Protein AF-A0A0M7AEC7-F1 (afdb_monomer)

Structure (mmCIF, N/CA/C/O backbone):
data_AF-A0A0M7AEC7-F1
#
_entry.id   AF-A0A0M7AEC7-F1
#
loop_
_atom_site.group_PDB
_atom_site.id
_atom_site.type_symbol
_atom_site.label_atom_id
_atom_site.label_alt_id
_atom_site.label_comp_id
_atom_site.label_asym_id
_atom_site.label_entity_id
_atom_site.label_seq_id
_atom_site.pdbx_PDB_ins_code
_atom_site.Cartn_x
_atom_site.Cartn_y
_atom_site.Cartn_z
_atom_site.occupancy
_atom_site.B_iso_or_equiv
_atom_site.auth_seq_id
_atom_site.auth_comp_id
_atom_site.auth_asym_id
_atom_site.auth_atom_id
_atom_site.pdbx_PDB_model_num
ATOM 1 N N . MET A 1 1 ? 4.404 29.166 -18.711 1.00 44.06 1 MET A N 1
ATOM 2 C CA . MET A 1 1 ? 4.007 28.334 -17.562 1.00 44.06 1 MET A CA 1
ATOM 3 C C . MET A 1 1 ? 5.076 27.267 -17.439 1.00 44.06 1 MET A C 1
ATOM 5 O O . MET A 1 1 ? 5.177 26.450 -18.342 1.00 44.06 1 MET A O 1
ATOM 9 N N . ASN A 1 2 ? 5.955 27.370 -16.441 1.00 43.75 2 ASN A N 1
ATOM 10 C CA . ASN A 1 2 ? 6.901 26.296 -16.137 1.00 43.75 2 ASN A CA 1
ATOM 11 C C . ASN A 1 2 ? 6.090 25.198 -15.454 1.00 43.75 2 ASN A C 1
ATOM 13 O O . ASN A 1 2 ? 5.623 25.409 -14.340 1.00 43.75 2 ASN A O 1
ATOM 17 N N . THR A 1 3 ? 5.870 24.082 -16.137 1.00 51.50 3 THR A N 1
ATOM 18 C CA . THR A 1 3 ? 5.304 22.869 -15.540 1.00 51.50 3 THR A CA 1
ATOM 19 C C . THR A 1 3 ? 6.207 22.431 -14.393 1.00 51.50 3 THR A C 1
ATOM 21 O O . THR A 1 3 ? 7.394 22.186 -14.620 1.00 51.50 3 THR A O 1
ATOM 24 N N . LYS A 1 4 ? 5.662 22.320 -13.173 1.00 58.75 4 LYS A N 1
ATOM 25 C CA . LYS A 1 4 ? 6.414 21.911 -11.966 1.00 58.75 4 LYS A CA 1
ATOM 26 C C . LYS A 1 4 ? 7.015 20.501 -12.092 1.00 58.75 4 LYS A C 1
ATOM 28 O O . LYS A 1 4 ? 7.855 20.112 -11.291 1.00 58.75 4 LYS A O 1
ATOM 33 N N . CYS A 1 5 ? 6.585 19.749 -13.101 1.00 67.56 5 CYS A N 1
ATOM 34 C CA . CYS A 1 5 ? 6.801 18.318 -13.271 1.00 67.56 5 CYS A CA 1
ATOM 35 C C . CYS A 1 5 ? 8.130 17.914 -13.935 1.00 67.56 5 CYS A C 1
ATOM 37 O O . CYS A 1 5 ? 8.392 16.722 -14.042 1.00 67.56 5 CYS A O 1
ATOM 39 N N . LEU A 1 6 ? 8.936 18.855 -14.443 1.00 60.59 6 LEU A N 1
ATOM 40 C CA . LEU A 1 6 ? 10.055 18.517 -15.340 1.00 60.59 6 LEU A CA 1
ATOM 41 C C . LEU A 1 6 ? 11.402 18.226 -14.651 1.00 60.59 6 LEU A C 1
ATOM 43 O O . LEU A 1 6 ? 12.284 17.707 -15.322 1.00 60.59 6 LEU A O 1
ATOM 47 N N . ASP A 1 7 ? 11.548 18.470 -13.344 1.00 62.94 7 ASP A N 1
ATOM 48 C CA . ASP A 1 7 ? 12.841 18.360 -12.635 1.00 62.94 7 ASP A CA 1
ATOM 49 C C . ASP A 1 7 ? 12.732 17.662 -11.258 1.00 62.94 7 ASP A C 1
ATOM 51 O O . ASP A 1 7 ? 13.385 18.057 -10.292 1.00 62.94 7 ASP A O 1
ATOM 55 N N . GLN A 1 8 ? 11.879 16.642 -11.136 1.00 73.88 8 GLN A N 1
ATOM 56 C CA . GLN A 1 8 ? 11.652 15.916 -9.875 1.00 73.88 8 GLN A CA 1
ATOM 57 C C . GLN A 1 8 ? 12.358 14.551 -9.890 1.00 73.88 8 GLN A C 1
ATOM 59 O O . GLN A 1 8 ? 12.388 13.878 -10.918 1.00 73.88 8 GLN A O 1
ATOM 64 N N . ASP A 1 9 ? 12.903 14.113 -8.751 1.00 83.56 9 ASP A N 1
ATOM 65 C CA . ASP A 1 9 ? 13.526 12.790 -8.571 1.00 83.56 9 ASP A CA 1
ATOM 66 C C . ASP A 1 9 ? 12.517 11.691 -8.174 1.00 83.56 9 ASP A C 1
ATOM 68 O O . ASP A 1 9 ? 12.900 10.591 -7.769 1.00 83.56 9 ASP A O 1
ATOM 72 N N . PHE A 1 10 ? 11.222 11.980 -8.307 1.00 85.94 10 PHE A N 1
ATOM 73 C CA . PHE A 1 10 ? 10.108 11.087 -8.005 1.00 85.94 10 PHE A CA 1
ATOM 74 C C . PHE A 1 10 ? 8.997 11.215 -9.066 1.00 85.94 10 PHE A C 1
ATOM 76 O O . PHE A 1 10 ? 8.901 12.236 -9.753 1.00 85.94 10 PHE A O 1
ATOM 83 N N . PRO A 1 11 ? 8.151 10.184 -9.239 1.00 89.44 11 PRO A N 1
ATOM 84 C CA . PRO A 1 11 ? 7.097 10.203 -10.244 1.00 89.44 11 PRO A CA 1
ATOM 85 C C . PRO A 1 11 ? 5.853 10.946 -9.743 1.00 89.44 11 PRO A C 1
ATOM 87 O O . PRO A 1 11 ? 5.221 10.510 -8.788 1.00 89.44 11 PRO A O 1
ATOM 90 N N . CYS A 1 12 ? 5.435 12.003 -10.444 1.00 87.94 12 CYS A N 1
ATOM 91 C CA . CYS A 1 12 ? 4.131 12.652 -10.225 1.00 87.94 12 CYS A CA 1
ATOM 92 C C . CYS A 1 12 ? 2.988 12.028 -11.055 1.00 87.94 12 CYS A C 1
ATOM 94 O O . CYS A 1 12 ? 1.812 12.315 -10.825 1.00 87.94 12 CYS A O 1
ATOM 96 N N . GLN A 1 13 ? 3.330 11.166 -12.021 1.00 89.69 13 GLN A N 1
ATOM 97 C CA . GLN A 1 13 ? 2.424 10.351 -12.831 1.00 89.69 13 GLN A CA 1
ATOM 98 C C . GLN A 1 13 ? 3.120 9.049 -13.234 1.00 89.69 13 GLN A C 1
ATOM 100 O O . GLN A 1 13 ? 4.331 9.039 -13.436 1.00 89.69 13 GLN A O 1
ATOM 105 N N . LYS A 1 14 ? 2.337 7.977 -13.417 1.00 89.75 14 LYS A N 1
ATOM 106 C CA . LYS A 1 14 ? 2.775 6.682 -13.978 1.00 89.75 14 LYS A CA 1
ATOM 107 C C . LYS A 1 14 ? 4.133 6.199 -13.426 1.00 89.75 14 LYS A C 1
ATOM 109 O O . LYS A 1 14 ? 5.089 6.114 -14.198 1.00 89.75 14 LYS A O 1
ATOM 114 N N . PRO A 1 15 ? 4.233 5.893 -12.119 1.00 94.31 15 PRO A N 1
ATOM 115 C CA . PRO A 1 15 ? 5.465 5.341 -11.566 1.00 94.31 15 PRO A CA 1
ATOM 116 C C . PRO A 1 15 ? 5.900 4.081 -12.323 1.00 94.31 15 PRO A C 1
ATOM 118 O O . PRO A 1 15 ? 5.057 3.298 -12.770 1.00 94.31 15 PRO A O 1
ATOM 121 N N . ASP A 1 16 ? 7.211 3.898 -12.469 1.00 95.75 16 ASP A N 1
ATOM 122 C CA . ASP A 1 16 ? 7.776 2.709 -13.101 1.00 95.75 16 ASP A CA 1
ATOM 123 C C . ASP A 1 16 ? 7.840 1.553 -12.095 1.00 95.75 16 ASP A C 1
ATOM 125 O O . ASP A 1 16 ? 8.405 1.678 -11.009 1.00 95.75 16 ASP A O 1
ATOM 129 N N . TYR A 1 17 ? 7.253 0.421 -12.477 1.00 98.19 17 TYR A N 1
ATOM 130 C CA . TYR A 1 17 ? 7.231 -0.817 -11.700 1.00 98.19 17 TYR A CA 1
ATOM 131 C C . TYR A 1 17 ? 7.853 -1.996 -12.460 1.00 98.19 17 TYR A C 1
ATOM 133 O O . TYR A 1 17 ? 7.684 -3.153 -12.074 1.00 98.19 17 TYR A O 1
ATOM 141 N N . SER A 1 18 ? 8.554 -1.722 -13.563 1.00 98.06 18 SER A N 1
ATOM 142 C CA . SER A 1 18 ? 9.015 -2.732 -14.515 1.00 98.06 18 SER A CA 1
ATOM 143 C C . SER A 1 18 ? 9.888 -3.820 -13.890 1.00 98.06 18 SER A C 1
ATOM 145 O O . SER A 1 18 ? 9.745 -4.984 -14.265 1.00 98.06 18 SER A O 1
ATOM 147 N N . ASN A 1 19 ? 10.742 -3.485 -12.917 1.00 98.06 19 ASN A N 1
ATOM 148 C CA . ASN A 1 19 ? 11.587 -4.467 -12.236 1.00 98.06 19 ASN A CA 1
ATOM 149 C C . ASN A 1 19 ? 10.732 -5.528 -11.515 1.00 98.06 19 ASN A C 1
ATOM 151 O O . ASN A 1 19 ? 10.780 -6.706 -11.874 1.00 98.06 19 ASN A O 1
ATOM 155 N N . PHE A 1 20 ? 9.848 -5.092 -10.609 1.00 98.62 20 PHE A N 1
ATOM 156 C CA . PHE A 1 20 ? 8.895 -5.963 -9.913 1.00 98.62 20 PHE A CA 1
ATOM 157 C C . PHE A 1 20 ? 8.034 -6.769 -10.895 1.00 98.62 20 PHE A C 1
ATOM 159 O O . PHE A 1 20 ? 7.946 -7.995 -10.797 1.00 98.62 20 PHE A O 1
ATOM 166 N N . ASP A 1 21 ? 7.411 -6.085 -11.859 1.00 98.69 21 ASP A N 1
ATOM 167 C CA . ASP A 1 21 ? 6.447 -6.700 -12.773 1.00 98.69 21 ASP A CA 1
ATOM 168 C C . ASP A 1 21 ? 7.114 -7.754 -13.671 1.00 98.69 21 ASP A C 1
ATOM 170 O O . ASP A 1 21 ? 6.522 -8.801 -13.947 1.00 98.69 21 ASP A O 1
ATOM 174 N N . SER A 1 22 ? 8.362 -7.520 -14.092 1.00 98.56 22 SER A N 1
ATOM 175 C CA . SER A 1 22 ? 9.118 -8.469 -14.915 1.00 98.56 22 SER A CA 1
ATOM 176 C C . SER A 1 22 ? 9.476 -9.750 -14.159 1.00 98.56 22 SER A C 1
ATOM 178 O O . SER A 1 22 ? 9.320 -10.844 -14.708 1.00 98.56 22 SER A O 1
ATOM 180 N N . ILE A 1 23 ? 9.886 -9.635 -12.891 1.00 98.56 23 ILE A N 1
ATOM 181 C CA . ILE A 1 23 ? 10.203 -10.788 -12.043 1.00 98.56 23 ILE A CA 1
ATOM 182 C C . ILE A 1 23 ? 8.930 -11.595 -11.787 1.00 98.56 23 ILE A C 1
ATOM 184 O O . ILE A 1 23 ? 8.900 -12.794 -12.078 1.00 98.56 23 ILE A O 1
ATOM 188 N N . ALA A 1 24 ? 7.848 -10.932 -11.360 1.00 98.44 24 ALA A N 1
ATOM 189 C CA . ALA A 1 24 ? 6.564 -11.584 -11.114 1.00 98.44 24 ALA A CA 1
ATOM 190 C C . ALA A 1 24 ? 6.055 -12.334 -12.355 1.00 98.44 24 ALA A C 1
ATOM 192 O O . ALA A 1 24 ? 5.616 -13.480 -12.251 1.00 98.44 24 ALA A O 1
ATOM 193 N N . ALA A 1 25 ? 6.149 -11.720 -13.539 1.00 98.44 25 ALA A N 1
ATOM 194 C CA . ALA A 1 25 ? 5.739 -12.345 -14.795 1.00 98.44 25 ALA A CA 1
ATOM 195 C C . ALA A 1 25 ? 6.612 -13.536 -15.212 1.00 98.44 25 ALA A C 1
ATOM 197 O O . ALA A 1 25 ? 6.131 -14.426 -15.912 1.00 98.44 25 ALA A O 1
ATOM 198 N N . SER A 1 26 ? 7.877 -13.572 -14.791 1.00 98.44 26 SER A N 1
ATOM 199 C CA . SER A 1 26 ? 8.769 -14.700 -15.071 1.00 98.44 26 SER A CA 1
ATOM 200 C C . SER A 1 26 ? 8.536 -15.903 -14.146 1.00 98.44 26 SER A C 1
ATOM 202 O O . SER A 1 26 ? 8.788 -17.040 -14.543 1.00 98.44 26 SER A O 1
ATOM 204 N N . GLU A 1 27 ? 8.028 -15.670 -12.933 1.00 98.31 27 GLU A N 1
ATOM 205 C CA . GLU A 1 27 ? 7.919 -16.690 -11.882 1.00 98.31 27 GLU A CA 1
ATOM 206 C C . GLU A 1 27 ? 6.483 -17.182 -11.642 1.00 98.31 27 GLU A C 1
ATOM 208 O O . GLU A 1 27 ? 6.282 -18.299 -11.153 1.00 98.31 27 GLU A O 1
ATOM 213 N N . LEU A 1 28 ? 5.470 -16.383 -11.992 1.00 97.88 28 LEU A N 1
ATOM 214 C CA . LEU A 1 28 ? 4.061 -16.694 -11.764 1.00 97.88 28 LEU A CA 1
ATOM 215 C C . LEU A 1 28 ? 3.288 -16.875 -13.071 1.00 97.88 28 LEU A C 1
ATOM 217 O O . LEU A 1 28 ? 3.477 -16.159 -14.046 1.00 97.88 28 LEU A O 1
ATOM 221 N N . CYS A 1 29 ? 2.318 -17.793 -13.058 1.00 96.38 29 CYS A N 1
ATOM 222 C CA . CYS A 1 29 ? 1.425 -18.007 -14.200 1.00 96.38 29 CYS A CA 1
ATOM 223 C C . CYS A 1 29 ? 0.416 -16.857 -14.389 1.00 96.38 29 CYS A C 1
ATOM 225 O O . CYS A 1 29 ? 0.079 -16.531 -15.522 1.00 96.38 29 CYS A O 1
ATOM 227 N N . ASN A 1 30 ? -0.050 -16.252 -13.291 1.00 95.94 30 ASN A N 1
ATOM 228 C CA . ASN A 1 30 ? -0.989 -15.126 -13.285 1.00 95.94 30 ASN A CA 1
ATOM 229 C C . ASN A 1 30 ? -0.479 -14.046 -12.312 1.00 95.94 30 ASN A C 1
ATOM 231 O O . ASN A 1 30 ? -0.944 -13.992 -11.168 1.00 95.94 30 ASN A O 1
ATOM 235 N N . PRO A 1 31 ? 0.530 -13.253 -12.708 1.00 97.50 31 PRO A N 1
ATOM 236 C CA . PRO A 1 31 ? 1.094 -12.214 -11.852 1.00 97.50 31 PRO A CA 1
ATOM 237 C C . PRO A 1 31 ? 0.101 -11.061 -11.642 1.00 97.50 31 PRO A C 1
ATOM 239 O O . PRO A 1 31 ? -0.647 -10.686 -12.545 1.00 97.50 31 PRO A O 1
ATOM 242 N N . VAL A 1 32 ? 0.128 -10.471 -10.449 1.00 98.00 32 VAL A N 1
ATOM 243 C CA . VAL A 1 32 ? -0.517 -9.194 -10.130 1.00 98.00 32 VAL A CA 1
ATOM 244 C C . VAL A 1 32 ? 0.561 -8.118 -10.197 1.00 98.00 32 VAL A C 1
ATOM 246 O O . VAL A 1 32 ? 1.616 -8.282 -9.587 1.00 98.00 32 VAL A O 1
ATOM 249 N N . SER A 1 33 ? 0.311 -7.041 -10.942 1.00 98.44 33 SER A N 1
ATOM 250 C CA . SER A 1 33 ? 1.285 -5.955 -11.081 1.00 98.44 33 SER A CA 1
ATOM 251 C C . SER A 1 33 ? 1.421 -5.139 -9.797 1.00 98.44 33 SER A C 1
ATOM 253 O O . SER A 1 33 ? 0.467 -5.020 -9.020 1.00 98.44 33 SER A O 1
ATOM 255 N N . ALA A 1 34 ? 2.575 -4.500 -9.595 1.00 98.44 34 ALA A N 1
ATOM 256 C CA . ALA A 1 34 ? 2.772 -3.606 -8.454 1.00 98.44 34 ALA A CA 1
ATOM 257 C C . ALA A 1 34 ? 1.733 -2.474 -8.455 1.00 98.44 34 ALA A C 1
ATOM 259 O O . ALA A 1 34 ? 1.124 -2.187 -7.425 1.00 98.44 34 ALA A O 1
ATOM 260 N N . SER A 1 35 ? 1.440 -1.895 -9.628 1.00 98.25 35 SER A N 1
ATOM 261 C CA . SER A 1 35 ? 0.417 -0.849 -9.754 1.00 98.25 35 SER A CA 1
ATOM 262 C C . SER A 1 35 ? -0.968 -1.316 -9.297 1.00 98.25 35 SER A C 1
ATOM 264 O O . SER A 1 35 ? -1.724 -0.511 -8.754 1.00 98.25 35 SER A O 1
ATOM 266 N N . ALA A 1 36 ? -1.322 -2.590 -9.497 1.00 98.19 36 ALA A N 1
ATOM 267 C CA . ALA A 1 36 ? -2.595 -3.125 -9.019 1.00 98.19 36 ALA A CA 1
ATOM 268 C C . ALA A 1 36 ? -2.640 -3.198 -7.484 1.00 98.19 36 ALA A C 1
ATOM 270 O O . ALA A 1 36 ? -3.675 -2.901 -6.896 1.00 98.19 36 ALA A O 1
ATOM 271 N N . PHE A 1 37 ? -1.519 -3.507 -6.825 1.00 98.31 37 PHE A N 1
ATOM 272 C CA . 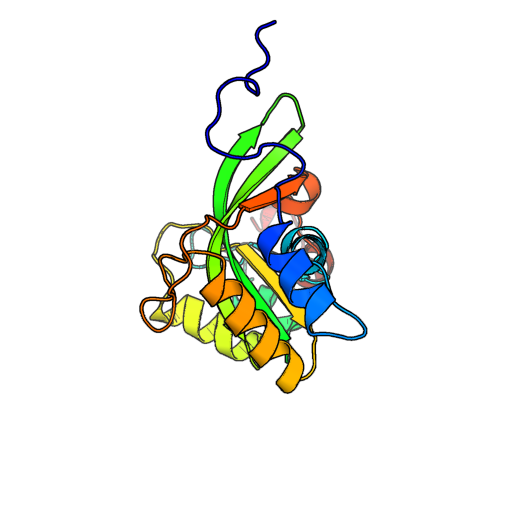PHE A 1 37 ? -1.435 -3.494 -5.363 1.00 98.31 37 PHE A CA 1
ATOM 273 C C . PHE A 1 37 ? -1.503 -2.086 -4.760 1.00 98.31 37 PHE A C 1
ATOM 275 O O . PHE A 1 37 ? -2.102 -1.914 -3.695 1.00 98.31 37 PHE A O 1
ATOM 282 N N . VAL A 1 38 ? -0.868 -1.097 -5.404 1.00 98.00 38 VAL A N 1
ATOM 283 C CA . VAL A 1 38 ? -0.580 0.206 -4.770 1.00 98.00 38 VAL A CA 1
ATOM 284 C C . VAL A 1 38 ? -1.431 1.372 -5.275 1.00 98.00 38 VAL A C 1
ATOM 286 O O . VAL A 1 38 ? -1.743 2.262 -4.491 1.00 98.00 38 VAL A O 1
ATOM 289 N N . ASN A 1 39 ? -1.849 1.361 -6.544 1.00 97.44 39 ASN A N 1
ATOM 290 C CA . ASN A 1 39 ? -2.737 2.384 -7.119 1.00 97.44 39 ASN A CA 1
ATOM 291 C C . ASN A 1 39 ? -4.155 1.840 -7.351 1.00 97.44 39 ASN A C 1
ATOM 293 O O . ASN A 1 39 ? -5.125 2.580 -7.253 1.00 97.44 39 ASN A O 1
ATOM 297 N N . GLY A 1 40 ? -4.276 0.546 -7.662 1.00 96.56 40 GLY A N 1
ATOM 298 C CA . GLY A 1 40 ? -5.549 -0.138 -7.920 1.00 96.56 40 GLY A CA 1
ATOM 299 C C . GLY A 1 40 ? -6.090 -0.938 -6.734 1.00 96.56 40 GLY A C 1
ATOM 300 O O . GLY A 1 40 ? -6.901 -1.841 -6.938 1.00 96.56 40 GLY A O 1
ATOM 301 N N . SER A 1 41 ? -5.606 -0.668 -5.518 1.00 96.69 41 SER A N 1
ATOM 302 C CA . SER A 1 41 ? -5.911 -1.499 -4.354 1.00 96.69 41 SER A CA 1
ATOM 303 C C . SER A 1 41 ? -7.407 -1.463 -4.016 1.00 96.69 41 SER A C 1
ATOM 305 O O . SER A 1 41 ? -7.963 -0.370 -3.897 1.00 96.69 41 SER A O 1
ATOM 307 N N . PRO A 1 42 ? -8.067 -2.615 -3.788 1.00 94.94 42 PRO A N 1
ATOM 308 C CA . PRO A 1 42 ? -9.476 -2.642 -3.385 1.00 94.94 42 PRO A CA 1
ATOM 309 C C . PRO A 1 42 ? -9.739 -1.980 -2.030 1.00 94.94 42 PRO A C 1
ATOM 311 O O . PRO A 1 42 ? -10.864 -1.577 -1.754 1.00 94.94 42 PRO A O 1
ATOM 314 N N . PHE A 1 43 ? -8.714 -1.919 -1.180 1.00 96.88 43 PHE A N 1
ATOM 315 C CA . PHE A 1 43 ? -8.736 -1.219 0.091 1.00 96.88 43 PHE A CA 1
ATOM 316 C C . PHE A 1 43 ? -7.644 -0.153 0.066 1.00 96.88 43 PHE A C 1
ATOM 318 O O . PHE A 1 43 ? -6.466 -0.495 -0.028 1.00 96.88 43 PHE A O 1
ATOM 325 N N . CYS A 1 44 ? -8.030 1.114 0.171 1.00 97.12 44 CYS A N 1
ATOM 326 C CA . CYS A 1 44 ? -7.145 2.262 0.324 1.00 97.12 44 CYS A CA 1
ATOM 327 C C . CYS A 1 44 ? -7.782 3.227 1.322 1.00 97.12 44 CYS A C 1
ATOM 329 O O . CYS A 1 44 ? -8.914 3.655 1.113 1.00 97.12 44 CYS A O 1
ATOM 331 N N . THR A 1 45 ? -7.121 3.562 2.425 1.00 95.19 45 THR A N 1
ATOM 332 C CA . THR A 1 45 ? -7.703 4.500 3.396 1.00 95.19 45 THR A CA 1
ATOM 333 C C . THR A 1 45 ? -6.646 5.178 4.255 1.00 95.19 45 THR A C 1
ATOM 335 O O . THR A 1 45 ? -5.609 4.583 4.557 1.00 95.19 45 THR A O 1
ATOM 338 N N . MET A 1 46 ? -6.933 6.409 4.673 1.00 94.31 46 MET A N 1
ATOM 339 C CA . MET A 1 46 ? -6.229 7.066 5.768 1.00 94.31 46 MET A CA 1
ATOM 340 C C . MET A 1 46 ? -6.757 6.512 7.095 1.00 94.31 46 MET A C 1
ATOM 342 O O . MET A 1 46 ? -7.966 6.452 7.320 1.00 94.31 46 MET A O 1
ATOM 346 N N . VAL A 1 47 ? -5.854 6.073 7.967 1.00 93.31 47 VAL A N 1
ATOM 347 C CA . VAL A 1 47 ? -6.167 5.535 9.291 1.00 93.31 47 VAL A CA 1
ATOM 348 C C . VAL A 1 47 ? -5.697 6.545 10.341 1.00 93.31 47 VAL A C 1
ATOM 350 O O . VAL A 1 47 ? -4.493 6.789 10.429 1.00 93.31 47 VAL A O 1
ATOM 353 N N . PRO A 1 48 ? -6.594 7.098 11.178 1.00 89.94 48 PRO A N 1
ATOM 354 C CA . PRO A 1 48 ? -6.193 8.050 12.208 1.00 89.94 48 PRO A CA 1
ATOM 355 C C . PRO A 1 48 ? -5.334 7.351 13.265 1.00 89.94 48 PRO A C 1
ATOM 357 O O . PRO A 1 48 ? -5.698 6.287 13.759 1.00 89.94 48 PRO A O 1
ATOM 360 N N . THR A 1 49 ? -4.191 7.928 13.622 1.00 88.62 49 THR A N 1
ATOM 361 C CA . THR A 1 49 ? -3.218 7.320 14.553 1.00 88.62 49 THR A CA 1
ATOM 362 C C . THR A 1 49 ? -3.112 8.041 15.893 1.00 88.62 49 THR A C 1
ATOM 364 O O . THR A 1 49 ? -2.596 7.477 16.860 1.00 88.62 49 THR A O 1
ATOM 367 N N . ASP A 1 50 ? -3.663 9.247 15.987 1.00 83.12 50 ASP A N 1
ATOM 368 C CA . ASP A 1 50 ? -3.776 10.036 17.210 1.00 83.12 50 ASP A CA 1
ATOM 369 C C . ASP A 1 50 ? -5.154 10.715 17.303 1.00 83.12 50 ASP A C 1
ATOM 371 O O . ASP A 1 50 ? -5.997 10.571 16.419 1.00 83.12 50 ASP A O 1
ATOM 375 N N . GLY A 1 51 ? -5.415 11.384 18.430 1.00 76.38 51 GLY A N 1
ATOM 376 C CA . GLY A 1 51 ? -6.707 12.019 18.701 1.00 76.38 51 GLY A CA 1
ATOM 377 C C . GLY A 1 51 ? -6.987 13.267 17.863 1.00 76.38 51 GLY A C 1
ATOM 378 O O . GLY A 1 51 ? -8.147 13.632 17.735 1.00 76.38 51 GLY A O 1
ATOM 379 N N . GLU A 1 52 ? -5.967 13.904 17.279 1.00 81.44 52 GLU A N 1
ATOM 380 C CA . GLU A 1 52 ? -6.153 15.083 16.418 1.00 81.44 52 GLU A CA 1
ATOM 381 C C . GLU A 1 52 ? -6.678 14.681 15.033 1.00 81.44 52 GLU A C 1
ATOM 383 O O . GLU A 1 52 ? -7.381 15.449 14.384 1.00 81.44 52 GLU A O 1
ATOM 388 N N . GLN A 1 53 ? -6.376 13.454 14.604 1.00 81.50 53 GLN A N 1
ATOM 389 C CA . GLN A 1 53 ? -6.851 12.870 13.348 1.00 81.50 53 GLN A CA 1
ATOM 390 C C . GLN A 1 53 ? -8.223 12.182 13.475 1.00 81.50 53 GLN A C 1
ATOM 392 O O . GLN A 1 53 ? -8.787 11.746 12.471 1.00 81.50 53 GLN A O 1
ATOM 397 N N . GLN A 1 54 ? -8.751 12.020 14.693 1.00 82.75 54 GLN A N 1
ATOM 398 C CA . GLN A 1 54 ? -10.025 11.333 14.918 1.00 82.75 54 GLN A CA 1
ATOM 399 C C . GLN A 1 54 ? -11.211 12.203 14.500 1.00 82.75 54 GLN A C 1
ATOM 401 O O . GLN A 1 54 ? -11.302 13.373 14.858 1.00 82.75 54 GLN A O 1
ATOM 406 N N . LEU A 1 55 ? -12.155 11.593 13.781 1.00 80.44 55 LEU A N 1
ATOM 407 C CA . LEU A 1 55 ? -13.417 12.223 13.414 1.00 80.44 55 LEU A CA 1
ATOM 408 C C . LEU A 1 55 ? -14.524 11.747 14.362 1.00 80.44 55 LEU A C 1
ATOM 410 O O . LEU A 1 55 ? -14.993 10.610 14.262 1.00 80.44 55 LEU A O 1
ATOM 414 N N . GLY A 1 56 ? -14.940 12.615 15.284 1.00 83.62 56 GLY A N 1
ATOM 415 C CA . GLY A 1 56 ? -15.957 12.296 16.288 1.00 83.62 56 GLY A CA 1
ATOM 416 C C . GLY A 1 56 ? -15.555 11.104 17.161 1.00 83.62 56 GLY A C 1
ATOM 417 O O . GLY A 1 56 ? -14.502 11.105 17.793 1.00 83.62 56 GLY A O 1
ATOM 418 N N . ASP A 1 57 ? -16.395 10.068 17.195 1.00 83.94 57 ASP A N 1
ATOM 419 C CA . ASP A 1 57 ? -16.170 8.836 17.961 1.00 83.94 57 ASP A CA 1
ATOM 420 C C . ASP A 1 57 ? -15.454 7.723 17.168 1.00 83.94 57 ASP A C 1
ATOM 422 O O . ASP A 1 57 ? -15.247 6.611 17.673 1.00 83.94 57 ASP A O 1
ATOM 426 N N . LEU A 1 58 ? -15.047 8.002 15.924 1.00 87.06 58 LEU A N 1
ATOM 427 C CA . LEU A 1 58 ? -14.385 7.030 15.063 1.00 87.06 58 LEU A CA 1
ATOM 428 C C . LEU A 1 58 ? -12.908 6.864 15.434 1.00 87.06 58 LEU A C 1
ATOM 430 O O . LEU A 1 58 ? -12.054 7.701 15.153 1.00 87.06 58 LEU A O 1
ATOM 434 N N . THR A 1 59 ? -12.591 5.707 16.010 1.00 90.31 59 THR A N 1
ATOM 435 C CA . THR A 1 59 ? -11.204 5.281 16.256 1.00 90.31 59 THR A CA 1
ATOM 436 C C . THR A 1 59 ? -10.594 4.611 15.025 1.00 90.31 59 THR A C 1
ATOM 438 O O . THR A 1 59 ? -11.315 4.162 14.133 1.00 90.31 59 THR A O 1
ATOM 441 N N . HIS A 1 60 ? -9.272 4.405 15.016 1.00 90.81 60 HIS A N 1
ATOM 442 C CA . HIS A 1 60 ? -8.576 3.646 13.965 1.00 90.81 60 HIS A CA 1
ATOM 443 C C . HIS A 1 60 ? -9.203 2.272 13.695 1.00 90.81 60 HIS A C 1
ATOM 445 O O . HIS A 1 60 ? -9.271 1.825 12.554 1.00 90.81 60 HIS A O 1
ATOM 451 N N . LYS A 1 61 ? -9.750 1.615 14.724 1.00 92.31 61 LYS A N 1
ATOM 452 C CA . LYS A 1 61 ? -10.440 0.325 14.575 1.00 92.31 61 LYS A CA 1
ATOM 453 C C . LYS A 1 61 ? -11.684 0.403 13.692 1.00 92.31 61 LYS A C 1
ATOM 455 O O . LYS A 1 61 ? -12.016 -0.588 13.047 1.00 92.31 61 LYS A O 1
ATOM 460 N N . SER A 1 62 ? -12.367 1.547 13.656 1.00 92.81 62 SER A N 1
ATOM 461 C CA . SER A 1 62 ? -13.520 1.762 12.777 1.00 92.81 62 SER A CA 1
ATOM 462 C C . SER A 1 62 ? -13.098 1.696 11.307 1.00 92.81 62 SER A C 1
ATOM 464 O O . SER A 1 62 ? -13.756 1.019 10.520 1.00 92.81 62 SER A O 1
ATOM 466 N N . TYR A 1 63 ? -11.949 2.291 10.974 1.00 93.12 63 TYR A N 1
ATOM 467 C CA . TYR A 1 63 ? -11.359 2.286 9.630 1.00 93.12 63 TYR A CA 1
ATOM 468 C C . TYR A 1 63 ? -10.830 0.904 9.220 1.00 93.12 63 TYR A C 1
ATOM 470 O O . TYR A 1 63 ? -10.863 0.541 8.049 1.00 93.12 63 TYR A O 1
ATOM 478 N N . LEU A 1 64 ? -10.400 0.082 10.182 1.00 94.56 64 LEU A N 1
ATOM 479 C CA . LEU A 1 64 ? -9.897 -1.273 9.918 1.00 94.56 64 LEU A CA 1
ATOM 480 C C . LEU A 1 64 ? -10.998 -2.346 9.832 1.00 94.56 64 LEU A C 1
ATOM 482 O O . LEU A 1 64 ? -10.709 -3.497 9.500 1.00 94.56 64 LEU A O 1
ATOM 486 N N . LYS A 1 65 ? -12.265 -2.009 10.104 1.00 93.31 65 LYS A N 1
ATOM 487 C CA . LYS A 1 65 ? -13.365 -2.988 10.180 1.00 93.31 65 LYS A CA 1
ATOM 488 C C . LYS A 1 65 ? -13.576 -3.758 8.870 1.00 93.31 65 LYS A C 1
ATOM 490 O O . LYS A 1 65 ? -13.870 -4.954 8.917 1.00 93.31 65 LYS A O 1
ATOM 495 N N . GLY A 1 66 ? -13.384 -3.105 7.720 1.00 92.31 66 GLY A N 1
ATOM 496 C CA . GLY A 1 66 ? -13.484 -3.719 6.387 1.00 92.31 66 GLY A CA 1
ATOM 497 C C . GLY A 1 66 ? -12.447 -4.822 6.120 1.00 92.31 66 GLY A C 1
ATOM 498 O O . GLY A 1 66 ? -12.602 -5.609 5.181 1.00 92.31 66 GLY A O 1
ATOM 499 N N . LEU A 1 67 ? -11.418 -4.926 6.968 1.00 96.12 67 LEU A N 1
ATOM 500 C CA . LEU A 1 67 ? -10.340 -5.915 6.884 1.00 96.12 67 LEU A CA 1
ATOM 501 C C . LEU A 1 67 ? -10.545 -7.136 7.786 1.00 96.12 67 LEU A C 1
ATOM 503 O O . LEU A 1 67 ? -9.695 -8.030 7.817 1.00 96.12 67 LEU A O 1
ATOM 507 N N . ARG A 1 68 ? -11.652 -7.198 8.533 1.00 95.44 68 ARG A N 1
ATOM 508 C CA . ARG A 1 68 ? -11.885 -8.273 9.498 1.00 95.44 68 ARG A CA 1
ATOM 509 C C . ARG A 1 68 ? -11.879 -9.646 8.835 1.00 95.44 68 ARG A C 1
ATOM 511 O O . ARG A 1 68 ? -12.659 -9.921 7.930 1.00 95.44 68 ARG A O 1
ATOM 518 N N . GLY A 1 69 ? -11.007 -10.520 9.335 1.00 96.00 69 GLY A N 1
ATOM 519 C CA . GLY A 1 69 ? -10.845 -11.890 8.842 1.00 96.00 69 GLY A CA 1
ATOM 520 C C . GLY A 1 69 ? -10.130 -12.014 7.492 1.00 96.00 69 GLY A C 1
ATOM 521 O O . GLY A 1 69 ? -9.865 -13.138 7.070 1.00 96.00 69 GLY A O 1
ATOM 522 N N . LYS A 1 70 ? -9.771 -10.902 6.839 1.00 97.44 70 LYS A N 1
ATOM 523 C CA . LYS A 1 70 ? -9.089 -10.920 5.542 1.00 97.44 70 LYS A CA 1
ATOM 524 C C . LYS A 1 70 ? -7.591 -11.136 5.716 1.00 97.44 70 LYS A C 1
ATOM 526 O O . LYS A 1 70 ? -6.953 -10.551 6.597 1.00 97.44 70 LYS A O 1
ATOM 531 N N . THR A 1 71 ? -7.031 -11.981 4.855 1.00 97.88 71 THR A N 1
ATOM 532 C CA . THR A 1 71 ? -5.591 -12.254 4.784 1.00 97.88 71 THR A CA 1
ATOM 533 C C . THR A 1 71 ? -5.041 -11.803 3.443 1.00 97.88 71 THR A C 1
ATOM 535 O O . THR A 1 71 ? -5.654 -12.040 2.412 1.00 97.88 71 THR A O 1
ATOM 538 N N . GLY A 1 72 ? -3.875 -11.170 3.435 1.00 98.19 72 GLY A N 1
ATOM 539 C CA . GLY A 1 72 ? -3.266 -10.737 2.182 1.00 98.19 72 GLY A CA 1
ATOM 540 C C . GLY A 1 72 ? -2.019 -9.908 2.408 1.00 98.19 72 GLY A C 1
ATOM 541 O O . GLY A 1 72 ? -1.344 -10.083 3.428 1.00 98.19 72 GLY A O 1
ATOM 542 N N . ILE A 1 73 ? -1.741 -9.014 1.466 1.00 98.38 73 ILE A N 1
ATOM 543 C CA . ILE A 1 73 ? -0.624 -8.070 1.509 1.00 98.38 73 ILE A CA 1
ATOM 544 C C . ILE A 1 73 ? -1.135 -6.656 1.781 1.00 98.38 73 ILE A C 1
ATOM 546 O O . ILE A 1 73 ? -2.183 -6.261 1.268 1.00 98.38 73 ILE A O 1
ATOM 550 N N . TYR A 1 74 ? -0.407 -5.904 2.600 1.00 98.62 74 TYR A N 1
ATOM 551 C CA . TYR A 1 74 ? -0.690 -4.510 2.908 1.00 98.62 74 TYR A CA 1
ATOM 552 C C . TYR A 1 74 ? 0.570 -3.655 2.816 1.00 98.62 74 TYR A C 1
ATOM 554 O O . TYR A 1 74 ? 1.681 -4.126 3.073 1.00 98.62 74 TYR A O 1
ATOM 562 N N . HIS A 1 75 ? 0.368 -2.381 2.506 1.00 98.69 75 HIS A N 1
ATOM 563 C CA . HIS A 1 75 ? 1.416 -1.372 2.435 1.00 98.69 75 HIS A CA 1
ATOM 564 C C . HIS A 1 75 ? 1.034 -0.187 3.317 1.00 98.69 75 HIS A C 1
ATOM 566 O O . HIS A 1 75 ? -0.144 0.170 3.387 1.00 98.69 75 HIS A O 1
ATOM 572 N N . LEU A 1 76 ? 2.021 0.402 3.989 1.00 98.25 76 LEU A N 1
ATOM 573 C CA . LEU A 1 76 ? 1.850 1.615 4.784 1.00 98.25 76 LEU A CA 1
ATOM 574 C C . LEU A 1 76 ? 2.558 2.768 4.090 1.00 98.25 76 LEU A C 1
ATOM 576 O O . LEU A 1 76 ? 3.729 2.649 3.718 1.00 98.25 76 LEU A O 1
ATOM 580 N N . TRP A 1 77 ? 1.856 3.883 3.970 1.00 98.12 77 TRP A N 1
ATOM 581 C CA . TRP A 1 77 ? 2.293 5.034 3.200 1.00 98.12 77 TRP A CA 1
ATOM 582 C C . TRP A 1 77 ? 2.252 6.301 4.038 1.00 98.12 77 TRP A C 1
ATOM 584 O O . TRP A 1 77 ? 1.467 6.417 4.983 1.00 98.12 77 TRP A O 1
ATOM 594 N N . ILE A 1 78 ? 3.083 7.252 3.631 1.00 96.19 78 ILE A N 1
ATOM 595 C CA . ILE A 1 78 ? 3.015 8.650 4.046 1.00 96.19 78 ILE A CA 1
ATOM 596 C C . ILE A 1 78 ? 2.910 9.525 2.798 1.00 96.19 78 ILE A C 1
ATOM 598 O O . ILE A 1 78 ? 3.396 9.143 1.725 1.00 96.19 78 ILE A O 1
ATOM 602 N N . ASP A 1 79 ? 2.294 10.692 2.957 1.00 94.62 79 ASP A N 1
ATOM 603 C CA . ASP A 1 79 ? 2.326 11.744 1.942 1.00 94.62 79 ASP A CA 1
ATOM 604 C C . ASP A 1 79 ? 3.773 12.136 1.642 1.00 94.62 79 ASP A C 1
ATOM 606 O O . ASP A 1 79 ? 4.575 12.323 2.563 1.00 94.62 79 ASP A O 1
ATOM 610 N N . TYR A 1 80 ? 4.108 12.231 0.356 1.00 94.25 80 TYR A N 1
ATOM 611 C CA . TYR A 1 80 ? 5.439 12.630 -0.091 1.00 94.25 80 TYR A CA 1
ATOM 612 C C . TYR A 1 80 ? 5.424 14.005 -0.756 1.00 94.25 80 TYR A C 1
ATOM 614 O O . TYR A 1 80 ? 6.159 14.888 -0.322 1.00 94.25 80 TYR A O 1
ATOM 622 N N . ASP A 1 81 ? 4.593 14.185 -1.786 1.00 93.38 81 ASP A N 1
ATOM 623 C CA . ASP A 1 81 ? 4.426 15.471 -2.472 1.00 93.38 81 ASP A CA 1
ATOM 624 C C . ASP A 1 81 ? 3.099 15.518 -3.244 1.00 93.38 81 ASP A C 1
ATOM 626 O O . ASP A 1 81 ? 2.511 14.475 -3.539 1.00 93.38 81 ASP A O 1
ATOM 630 N N . ASN A 1 82 ? 2.647 16.711 -3.622 1.00 90.75 82 ASN A N 1
ATOM 631 C CA . ASN A 1 82 ? 1.440 16.926 -4.411 1.00 90.75 82 ASN A CA 1
ATOM 632 C C . ASN A 1 82 ? 1.747 17.677 -5.717 1.00 90.75 82 ASN A C 1
ATOM 634 O O . ASN A 1 82 ? 2.603 18.558 -5.791 1.00 90.75 82 ASN A O 1
ATOM 638 N N . CYS A 1 83 ? 1.026 17.331 -6.781 1.00 88.81 83 CYS A N 1
ATOM 639 C CA . CYS A 1 83 ? 1.177 17.945 -8.092 1.00 88.81 83 CYS A CA 1
ATOM 640 C C . CYS A 1 83 ? -0.105 18.677 -8.491 1.00 88.81 83 CYS A C 1
ATOM 642 O O . CYS A 1 83 ? -1.052 18.058 -8.970 1.00 88.81 83 CYS A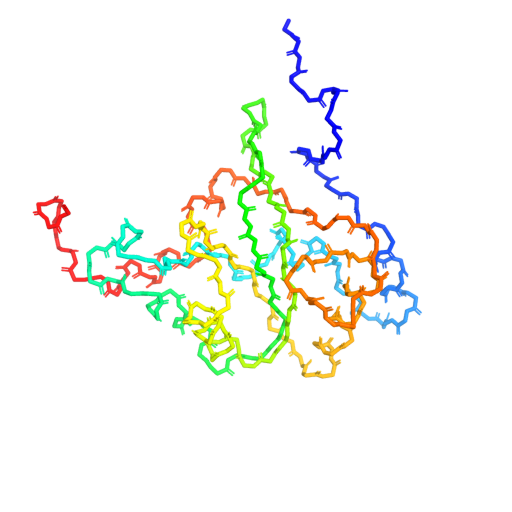 O 1
ATOM 644 N N . ASP A 1 84 ? -0.104 20.005 -8.356 1.00 86.56 84 ASP A N 1
ATOM 645 C CA . ASP A 1 84 ? -1.255 20.843 -8.728 1.00 86.56 84 ASP A CA 1
ATOM 646 C C . ASP A 1 84 ? -1.597 20.745 -10.227 1.00 86.56 84 ASP A C 1
ATOM 648 O O . ASP A 1 84 ? -2.759 20.823 -10.602 1.00 86.56 84 ASP A O 1
ATOM 652 N N . ASP A 1 85 ? -0.590 20.560 -11.093 1.00 87.06 85 ASP A N 1
ATOM 653 C CA . ASP A 1 85 ? -0.781 20.491 -12.552 1.00 87.06 85 ASP A CA 1
ATOM 654 C C . ASP A 1 85 ? -1.573 19.236 -12.977 1.00 87.06 85 ASP A C 1
ATOM 656 O O . ASP A 1 85 ? -2.202 19.226 -14.036 1.00 87.06 85 ASP A O 1
ATOM 660 N N . HIS A 1 86 ? -1.518 18.168 -12.173 1.00 87.81 86 HIS A N 1
ATOM 661 C CA . HIS A 1 86 ? -2.121 16.869 -12.479 1.00 87.81 86 HIS A CA 1
ATOM 662 C C . HIS A 1 86 ? -3.168 16.414 -11.460 1.00 87.81 86 HIS A C 1
ATOM 664 O O . HIS A 1 86 ? -3.732 15.337 -11.650 1.00 87.81 86 HIS A O 1
ATOM 670 N N . GLU A 1 87 ? -3.416 17.200 -10.408 1.00 91.25 87 GLU A N 1
ATOM 671 C CA . GLU A 1 87 ? -4.337 16.873 -9.309 1.00 91.25 87 GLU A CA 1
ATOM 672 C C . GLU A 1 87 ? -4.028 15.498 -8.679 1.00 91.25 87 GLU A C 1
ATOM 674 O O . GLU A 1 87 ? -4.910 14.680 -8.393 1.00 91.25 87 GLU A O 1
ATOM 679 N N . THR A 1 88 ? -2.732 15.217 -8.498 1.00 93.38 88 THR A N 1
ATOM 680 C CA . THR A 1 88 ? -2.235 13.946 -7.957 1.00 93.38 88 THR A CA 1
ATOM 681 C C . THR A 1 88 ? -1.437 14.131 -6.674 1.00 93.38 88 THR A C 1
ATOM 683 O O . THR A 1 88 ? -0.714 15.111 -6.496 1.00 93.38 88 THR A O 1
ATOM 686 N N . ASN A 1 89 ? -1.523 13.129 -5.801 1.00 95.44 89 ASN A N 1
ATOM 687 C CA . ASN A 1 89 ? -0.721 12.998 -4.593 1.00 95.44 89 ASN A CA 1
ATOM 688 C C . ASN A 1 89 ? 0.253 11.833 -4.764 1.00 95.44 89 ASN A C 1
ATOM 690 O O . ASN A 1 89 ? -0.142 10.699 -5.051 1.00 95.44 89 ASN A O 1
ATOM 694 N N . THR A 1 90 ? 1.539 12.125 -4.607 1.00 96.31 90 THR A N 1
ATOM 695 C CA . THR A 1 90 ? 2.597 11.123 -4.576 1.00 96.31 90 THR A CA 1
ATOM 696 C C . THR A 1 90 ? 2.739 10.616 -3.153 1.00 96.31 90 THR A C 1
ATOM 698 O O . THR A 1 90 ? 3.003 11.378 -2.223 1.00 96.31 90 THR A O 1
ATOM 701 N N . MET A 1 91 ? 2.622 9.306 -3.003 1.00 97.62 91 MET A N 1
ATOM 702 C CA . MET A 1 91 ? 2.777 8.600 -1.741 1.00 97.62 91 MET A CA 1
ATOM 703 C C . MET A 1 91 ? 4.080 7.819 -1.767 1.00 97.62 91 MET A C 1
ATOM 705 O O . MET A 1 91 ? 4.390 7.170 -2.770 1.00 97.62 91 MET A O 1
ATOM 709 N N . ILE A 1 92 ? 4.815 7.808 -0.657 1.00 97.62 92 ILE A N 1
ATOM 710 C CA . ILE A 1 92 ? 5.984 6.938 -0.499 1.00 97.62 92 ILE A CA 1
ATOM 711 C C . ILE A 1 92 ? 5.654 5.788 0.451 1.00 97.62 92 ILE A C 1
ATOM 713 O O . ILE A 1 92 ? 5.134 5.990 1.553 1.00 97.62 92 ILE A O 1
ATOM 717 N N . CYS A 1 93 ? 5.941 4.561 0.015 1.00 98.25 93 CYS A N 1
ATOM 718 C CA . CYS A 1 93 ? 5.745 3.386 0.851 1.00 98.25 93 CYS A CA 1
ATOM 719 C C . CYS A 1 93 ? 6.871 3.295 1.875 1.00 98.25 93 CYS A C 1
ATOM 721 O O . CYS A 1 93 ? 8.051 3.317 1.526 1.00 98.25 93 CYS A O 1
ATOM 723 N N . VAL A 1 94 ? 6.512 3.135 3.143 1.00 97.38 94 VAL A N 1
ATOM 724 C CA . VAL A 1 94 ? 7.480 3.018 4.241 1.00 97.38 94 VAL A CA 1
ATOM 725 C C . VAL A 1 94 ? 7.501 1.629 4.863 1.00 97.38 94 VAL A C 1
ATOM 727 O O . VAL A 1 94 ? 8.432 1.320 5.609 1.00 97.38 94 VAL A O 1
ATOM 730 N N . TYR A 1 95 ? 6.498 0.797 4.567 1.00 97.75 95 TYR A N 1
ATOM 731 C CA . TYR A 1 95 ? 6.406 -0.573 5.057 1.00 97.75 95 TYR A CA 1
ATOM 732 C C . TYR A 1 95 ? 5.565 -1.457 4.134 1.00 97.75 95 TYR A C 1
ATOM 734 O O . TYR A 1 95 ? 4.470 -1.061 3.737 1.00 97.75 95 TYR A O 1
ATOM 742 N N . VAL A 1 96 ? 6.004 -2.696 3.917 1.00 98.25 96 VAL A N 1
ATOM 743 C CA . VAL A 1 96 ? 5.190 -3.775 3.341 1.00 98.25 96 VAL A CA 1
ATOM 744 C C . VAL A 1 96 ? 5.063 -4.925 4.334 1.00 98.25 96 VAL A C 1
ATOM 746 O O . VAL A 1 96 ? 6.008 -5.253 5.059 1.00 98.25 96 VAL A O 1
ATOM 749 N N . GLY A 1 97 ? 3.889 -5.548 4.389 1.00 97.56 97 GLY A N 1
ATOM 750 C CA . GLY A 1 97 ? 3.701 -6.754 5.181 1.00 97.56 97 GLY A CA 1
ATOM 751 C C . GLY A 1 97 ? 2.542 -7.619 4.721 1.00 97.56 97 GLY A C 1
ATOM 752 O O . GLY A 1 97 ? 1.735 -7.238 3.877 1.00 97.56 97 GLY A O 1
ATOM 753 N N . LYS A 1 98 ? 2.433 -8.800 5.330 1.00 97.19 98 LYS A N 1
ATOM 754 C CA . LYS A 1 98 ? 1.343 -9.748 5.066 1.00 97.19 98 LYS A CA 1
ATOM 755 C C . LYS A 1 98 ? 0.669 -10.309 6.316 1.00 97.19 98 LYS A C 1
ATOM 757 O O . LYS A 1 98 ? 1.235 -10.324 7.415 1.00 97.19 98 LYS A O 1
ATOM 762 N N . GLY A 1 99 ? -0.498 -1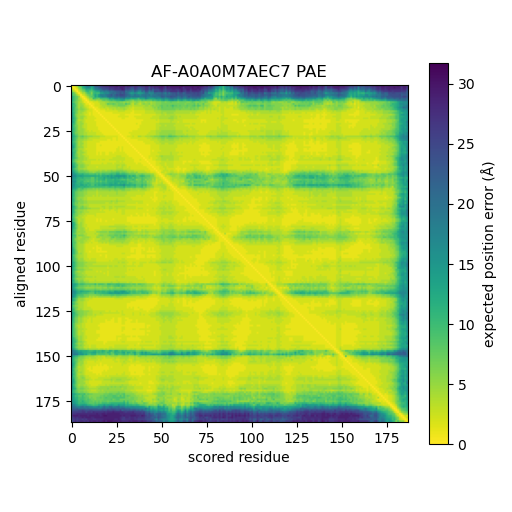0.914 6.114 1.00 97.06 99 GLY A N 1
ATOM 763 C CA . GLY A 1 99 ? -1.214 -11.713 7.112 1.00 97.06 99 GLY A CA 1
ATOM 764 C C . GLY A 1 99 ? -2.640 -11.226 7.341 1.00 97.06 99 GLY A C 1
ATOM 765 O O . GLY A 1 99 ? -3.226 -10.608 6.458 1.00 97.06 99 GLY A O 1
ATOM 766 N N . LEU A 1 100 ? -3.184 -11.522 8.527 1.00 97.00 100 LEU A N 1
ATOM 767 C CA . LEU A 1 100 ? -4.486 -11.018 8.981 1.00 97.00 100 LEU A CA 1
ATOM 768 C C . LEU A 1 100 ? -4.427 -9.496 9.144 1.00 97.00 100 LEU A C 1
ATOM 770 O O . LEU A 1 100 ? -3.861 -9.001 10.121 1.00 97.00 100 LEU A O 1
ATOM 774 N N . ALA A 1 101 ? -4.985 -8.768 8.179 1.00 95.94 101 ALA A N 1
ATOM 775 C CA . ALA A 1 101 ? -4.694 -7.350 7.995 1.00 95.94 101 ALA A CA 1
ATOM 776 C C . ALA A 1 101 ? -5.190 -6.471 9.154 1.00 95.94 101 ALA A C 1
ATOM 778 O O . ALA A 1 101 ? -4.401 -5.693 9.681 1.00 95.94 101 ALA A O 1
ATOM 779 N N . GLU A 1 102 ? -6.433 -6.656 9.623 1.00 97.06 102 GLU A N 1
ATOM 780 C CA . GLU A 1 102 ? -6.992 -5.902 10.767 1.00 97.06 102 GLU A CA 1
ATOM 781 C C . GLU A 1 102 ? -6.075 -5.990 12.001 1.00 97.06 102 GLU A C 1
ATOM 783 O O . GLU A 1 102 ? -5.709 -4.971 12.580 1.00 97.06 102 GLU A O 1
ATOM 788 N N . VAL A 1 103 ? -5.646 -7.205 12.364 1.00 96.25 103 VAL A N 1
ATOM 789 C CA . VAL A 1 103 ? -4.794 -7.447 13.542 1.00 96.25 103 VAL A CA 1
ATOM 790 C C . VAL A 1 103 ? -3.415 -6.818 13.359 1.00 96.25 103 VAL A C 1
ATOM 792 O O . VAL A 1 103 ? -2.907 -6.145 14.250 1.00 96.25 103 VAL A O 1
ATOM 795 N N . ARG A 1 104 ? -2.802 -7.015 12.187 1.00 96.56 104 ARG A N 1
ATOM 796 C CA . ARG A 1 104 ? -1.452 -6.511 11.905 1.00 96.56 104 ARG A CA 1
ATOM 797 C C . ARG A 1 104 ? -1.394 -4.986 11.856 1.00 96.56 104 ARG A C 1
ATOM 799 O O . ARG A 1 104 ? -0.401 -4.411 12.297 1.00 96.56 104 ARG A O 1
ATOM 806 N N . LEU A 1 105 ? -2.428 -4.343 11.324 1.00 96.31 105 LEU A N 1
ATOM 807 C CA . LEU A 1 105 ? -2.520 -2.887 11.254 1.00 96.31 105 LEU A CA 1
ATOM 808 C C . LEU A 1 105 ? -2.823 -2.275 12.624 1.00 96.31 105 LEU A C 1
ATOM 810 O O . LEU A 1 105 ? -2.189 -1.289 12.984 1.00 96.31 105 LEU A O 1
ATOM 814 N N . ASP A 1 106 ? -3.701 -2.889 13.425 1.00 95.62 106 ASP A N 1
ATOM 815 C CA . ASP A 1 106 ? -3.947 -2.469 14.814 1.00 95.62 106 ASP A CA 1
ATOM 816 C C . ASP A 1 106 ? -2.653 -2.506 15.648 1.00 95.62 106 ASP A C 1
ATOM 818 O O . ASP A 1 106 ? -2.350 -1.556 16.374 1.00 95.62 106 ASP A O 1
ATOM 822 N N . ASP A 1 107 ? -1.836 -3.552 15.489 1.00 95.12 107 ASP A N 1
ATOM 823 C CA . ASP A 1 107 ? -0.522 -3.645 16.134 1.00 95.12 107 ASP A CA 1
ATOM 824 C C . ASP A 1 107 ? 0.440 -2.543 15.663 1.00 95.12 107 ASP A C 1
ATOM 826 O O . ASP A 1 107 ? 1.172 -1.965 16.475 1.00 95.12 107 ASP A O 1
ATOM 830 N N . HIS A 1 108 ? 0.447 -2.236 14.360 1.00 94.62 108 HIS A N 1
ATOM 831 C CA . HIS A 1 108 ? 1.274 -1.166 13.797 1.00 94.62 108 HIS A CA 1
ATOM 832 C C . HIS A 1 108 ? 0.908 0.196 14.378 1.00 94.62 108 HIS A C 1
ATOM 834 O O . HIS A 1 108 ? 1.793 0.866 14.911 1.00 94.62 108 HIS A O 1
ATOM 840 N N . VAL A 1 109 ? -0.378 0.556 14.366 1.00 92.50 109 VAL A N 1
ATOM 841 C CA . VAL A 1 109 ? -0.880 1.820 14.932 1.00 92.50 109 VAL A CA 1
ATOM 842 C C . VAL A 1 109 ? -0.496 1.951 16.409 1.00 92.50 109 VAL A C 1
ATOM 844 O O . VAL A 1 109 ? -0.038 3.002 16.844 1.00 92.50 109 VAL A O 1
ATOM 847 N N . LYS A 1 110 ? -0.618 0.873 17.191 1.00 90.38 110 LYS A N 1
ATOM 848 C CA . LYS A 1 110 ? -0.353 0.914 18.638 1.00 90.38 110 LYS A CA 1
ATOM 849 C C . LYS A 1 110 ? 1.120 0.986 19.022 1.00 90.38 110 LYS A C 1
ATOM 851 O O . LYS A 1 110 ? 1.427 1.491 20.100 1.00 90.38 110 LYS A O 1
ATOM 856 N N . SER A 1 111 ? 2.013 0.386 18.233 1.00 87.50 111 SER A N 1
ATOM 857 C CA . SER A 1 111 ? 3.363 0.060 18.722 1.00 87.50 111 SER A CA 1
ATOM 858 C C . SER A 1 111 ? 4.516 0.374 17.777 1.00 87.50 111 SER A C 1
ATOM 860 O O . SER A 1 111 ? 5.661 0.396 18.229 1.00 87.50 111 SER A O 1
ATOM 862 N N . LYS A 1 112 ? 4.254 0.603 16.486 1.00 86.19 112 LYS A N 1
ATOM 863 C CA . LYS A 1 112 ? 5.311 0.727 15.468 1.00 86.19 112 LYS A CA 1
ATOM 864 C C . LYS A 1 112 ? 5.232 2.014 14.662 1.00 86.19 112 LYS A C 1
ATOM 866 O O . LYS A 1 112 ? 6.273 2.482 14.206 1.00 86.19 112 LYS A O 1
ATOM 871 N N . TRP A 1 113 ? 4.035 2.562 14.472 1.00 92.25 113 TRP A N 1
ATOM 872 C CA . TRP A 1 113 ? 3.849 3.751 13.657 1.00 92.25 113 TRP A CA 1
ATOM 873 C C . TRP A 1 113 ? 4.388 5.003 14.370 1.00 92.25 113 TRP A C 1
ATOM 875 O O . TRP A 1 113 ? 4.135 5.179 15.568 1.00 92.25 113 TRP A O 1
ATOM 885 N N . PRO A 1 114 ? 5.160 5.864 13.682 1.00 86.19 114 PRO A N 1
ATOM 886 C CA . PRO A 1 114 ? 5.604 7.129 14.249 1.00 86.19 114 PRO A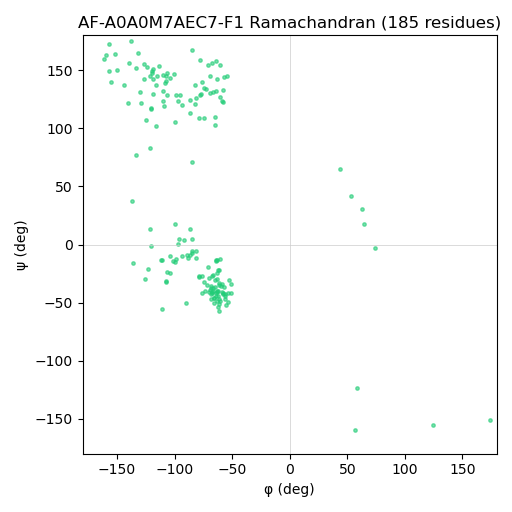 CA 1
ATOM 887 C C . PRO A 1 114 ? 4.414 8.047 14.543 1.00 86.19 114 PRO A C 1
ATOM 889 O O . PRO A 1 114 ? 3.458 8.126 13.778 1.00 86.19 114 PRO A O 1
ATOM 892 N N . LYS A 1 115 ? 4.496 8.783 15.652 1.00 78.25 115 LYS A N 1
ATOM 893 C CA . LYS A 1 115 ? 3.498 9.803 15.998 1.00 78.25 115 LYS A CA 1
ATOM 894 C C . LYS A 1 115 ? 3.551 10.972 15.002 1.00 78.25 115 LYS A C 1
ATOM 896 O O . LYS A 1 115 ? 4.602 11.218 14.400 1.00 78.25 115 LYS A O 1
ATOM 901 N N . ASN A 1 116 ? 2.446 11.707 14.874 1.00 75.94 116 ASN A N 1
ATOM 902 C CA . ASN A 1 116 ? 2.315 12.929 14.067 1.00 75.94 116 ASN A CA 1
ATOM 903 C C . ASN A 1 116 ? 2.485 12.730 12.548 1.00 75.94 116 ASN A C 1
ATOM 905 O O . ASN A 1 116 ? 2.766 13.689 11.835 1.00 75.94 116 ASN A O 1
ATOM 909 N N . HIS A 1 117 ? 2.365 11.499 12.050 1.00 83.00 117 HIS A N 1
ATOM 910 C CA . HIS A 1 117 ? 2.359 11.212 10.616 1.00 83.00 117 HIS A CA 1
ATOM 911 C C . HIS A 1 117 ? 1.028 10.569 10.256 1.00 83.00 117 HIS A C 1
ATOM 913 O O . HIS A 1 117 ? 0.628 9.591 10.892 1.00 83.00 117 HIS A O 1
ATOM 919 N N . CYS A 1 118 ? 0.364 11.088 9.224 1.00 90.31 118 CYS A N 1
ATOM 920 C CA . CYS A 1 118 ? -0.814 10.444 8.660 1.00 90.31 118 CYS A CA 1
ATOM 921 C C . CYS A 1 118 ? -0.429 9.053 8.146 1.00 90.31 118 CYS A C 1
ATOM 923 O O . CYS A 1 118 ? 0.534 8.906 7.390 1.00 90.31 118 CYS A O 1
ATOM 925 N N . LEU A 1 119 ? -1.162 8.033 8.588 1.00 95.44 119 LEU A N 1
ATOM 926 C CA . LEU A 1 119 ? -1.009 6.675 8.091 1.00 95.44 119 LEU A CA 1
ATOM 927 C C . LEU A 1 119 ? -2.003 6.457 6.962 1.00 95.44 119 LEU A C 1
ATOM 929 O O . LEU A 1 119 ? -3.206 6.479 7.199 1.00 95.44 119 LEU A O 1
ATOM 933 N N . TYR A 1 120 ? -1.509 6.144 5.772 1.00 97.31 120 TYR A N 1
ATOM 934 C CA . TYR A 1 120 ? -2.350 5.604 4.712 1.00 97.31 120 TYR A CA 1
ATOM 935 C C . TYR A 1 120 ? -2.038 4.129 4.512 1.00 97.31 120 TYR A C 1
ATOM 937 O O . TYR A 1 120 ? -0.897 3.687 4.659 1.00 97.31 120 TYR A O 1
ATOM 945 N N . VAL A 1 121 ? -3.062 3.352 4.183 1.00 98.00 121 VAL A N 1
ATOM 946 C CA . VAL A 1 121 ? -2.961 1.903 4.044 1.00 98.00 121 VAL A CA 1
ATOM 947 C C . VAL A 1 121 ? -3.566 1.478 2.725 1.00 98.00 121 VAL A C 1
ATOM 949 O O . VAL A 1 121 ? -4.711 1.825 2.447 1.00 98.00 121 VAL A O 1
ATOM 952 N N . THR A 1 122 ? -2.840 0.650 1.975 1.00 98.56 122 THR A N 1
ATOM 953 C CA . THR A 1 122 ? -3.434 -0.165 0.911 1.00 98.56 122 THR A CA 1
ATOM 954 C C . THR A 1 122 ? -3.429 -1.639 1.297 1.00 98.56 122 THR A C 1
ATOM 956 O O . THR A 1 122 ? -2.508 -2.097 1.977 1.00 98.56 122 THR A O 1
ATOM 959 N N . PHE A 1 123 ? -4.451 -2.395 0.890 1.00 98.56 123 PHE A N 1
ATOM 960 C CA . PHE A 1 123 ? -4.541 -3.833 1.145 1.00 98.56 123 PHE A CA 1
ATOM 961 C C . PHE A 1 123 ? -5.177 -4.590 -0.022 1.00 98.56 123 PHE A C 1
ATOM 963 O O . PHE A 1 123 ? -6.201 -4.198 -0.579 1.00 98.56 123 PHE A O 1
ATOM 970 N N . THR A 1 124 ? -4.593 -5.741 -0.351 1.00 98.19 124 THR A N 1
ATOM 971 C CA . THR A 1 124 ? -5.125 -6.669 -1.351 1.00 98.19 124 THR A CA 1
ATOM 972 C C . THR A 1 124 ? -5.190 -8.072 -0.763 1.00 98.19 124 THR A C 1
ATOM 974 O O . THR A 1 124 ? -4.181 -8.632 -0.324 1.00 98.19 124 THR A O 1
ATOM 977 N N . GLU A 1 125 ? -6.396 -8.639 -0.755 1.00 98.19 125 GLU A N 1
ATOM 978 C CA . GLU A 1 125 ? -6.649 -9.994 -0.272 1.00 98.19 125 GLU A CA 1
ATOM 979 C C . GLU A 1 125 ? -6.032 -11.025 -1.220 1.00 98.19 125 GLU A C 1
ATOM 981 O O . GLU A 1 125 ? -6.217 -10.961 -2.436 1.00 98.19 125 GLU A O 1
ATOM 986 N N . CYS A 1 126 ? -5.276 -11.971 -0.666 1.00 97.12 126 CYS A N 1
ATOM 987 C CA . CYS A 1 126 ? -4.683 -13.062 -1.428 1.00 97.12 126 CYS A CA 1
ATOM 988 C C . CYS A 1 126 ? -4.279 -14.226 -0.518 1.00 97.12 126 CYS A C 1
ATOM 990 O O . CYS A 1 126 ? -4.071 -14.074 0.690 1.00 97.12 126 CYS A O 1
ATOM 992 N N . ASP A 1 127 ? -4.133 -15.410 -1.115 1.00 96.75 127 ASP A N 1
ATOM 993 C CA . ASP A 1 127 ? -3.715 -16.608 -0.394 1.00 96.75 127 ASP A CA 1
ATOM 994 C C . ASP A 1 127 ? -2.364 -16.410 0.299 1.00 96.75 127 ASP A C 1
ATOM 996 O O . ASP A 1 127 ? -1.431 -15.837 -0.260 1.00 96.75 127 ASP A O 1
ATOM 1000 N N . ASN A 1 128 ? -2.194 -16.996 1.487 1.00 95.62 128 ASN A N 1
ATOM 1001 C CA . ASN A 1 128 ? -0.969 -16.867 2.287 1.00 95.62 128 ASN A CA 1
ATOM 1002 C C . ASN A 1 128 ? 0.324 -17.228 1.525 1.00 95.62 128 ASN A C 1
ATOM 1004 O O . ASN A 1 128 ? 1.384 -16.684 1.828 1.00 95.62 128 ASN A O 1
ATOM 1008 N N . ARG A 1 129 ? 0.268 -18.150 0.553 1.00 97.12 129 ARG A N 1
ATOM 1009 C CA . ARG A 1 129 ? 1.432 -18.473 -0.290 1.00 97.12 129 ARG A CA 1
ATOM 1010 C C . ARG A 1 129 ? 1.788 -17.307 -1.215 1.00 97.12 129 ARG A C 1
ATOM 1012 O O . ARG A 1 129 ? 2.959 -16.954 -1.279 1.00 97.12 129 ARG A O 1
ATOM 1019 N N . LEU A 1 130 ? 0.796 -16.720 -1.882 1.00 98.06 130 LEU A N 1
ATOM 1020 C CA . LEU A 1 130 ? 0.983 -15.562 -2.755 1.00 98.06 130 LEU A CA 1
ATOM 1021 C C . LEU A 1 130 ? 1.380 -14.328 -1.948 1.00 98.06 130 LEU A C 1
ATOM 1023 O O . LEU A 1 130 ? 2.309 -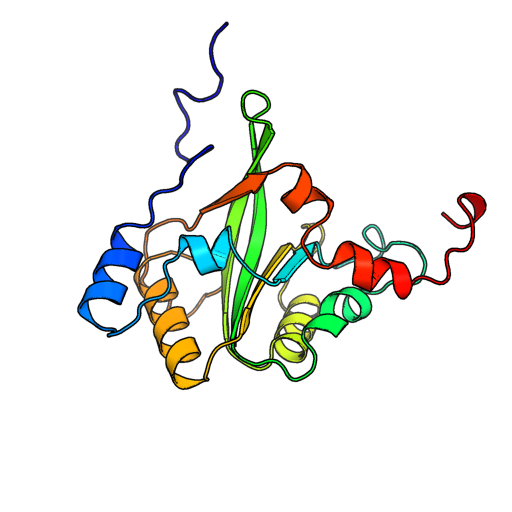13.635 -2.330 1.00 98.06 130 LEU A O 1
ATOM 1027 N N . ALA A 1 131 ? 0.767 -14.110 -0.784 1.00 98.06 131 ALA A N 1
ATOM 1028 C CA . ALA A 1 131 ? 1.128 -13.006 0.098 1.00 98.06 131 ALA A CA 1
ATOM 1029 C C . ALA A 1 131 ? 2.603 -13.075 0.537 1.00 98.06 131 ALA A C 1
ATOM 1031 O O . ALA A 1 131 ? 3.282 -12.057 0.558 1.00 98.06 131 ALA A O 1
ATOM 1032 N N . LYS A 1 132 ? 3.119 -14.276 0.852 1.00 97.56 132 LYS A N 1
ATOM 1033 C CA . LYS A 1 132 ? 4.550 -14.499 1.148 1.00 97.56 132 LYS A CA 1
ATOM 1034 C C . LYS A 1 132 ? 5.443 -14.183 -0.043 1.00 97.56 132 LYS A C 1
ATOM 1036 O O . LYS A 1 132 ? 6.486 -13.574 0.137 1.00 97.56 132 LYS A O 1
ATOM 1041 N N . TYR A 1 133 ? 5.040 -14.638 -1.223 1.00 98.31 133 TYR A N 1
ATOM 1042 C CA . TYR A 1 133 ? 5.788 -14.404 -2.447 1.00 98.31 133 TYR A CA 1
ATOM 1043 C C . TYR A 1 133 ? 5.876 -12.906 -2.764 1.00 98.31 133 TYR A C 1
ATOM 1045 O O . TYR A 1 133 ? 6.972 -12.376 -2.884 1.00 98.31 133 TYR A O 1
ATOM 1053 N N . TYR A 1 134 ? 4.735 -12.212 -2.820 1.00 98.62 134 TYR A N 1
ATOM 1054 C CA . TYR A 1 134 ? 4.705 -10.793 -3.162 1.00 98.62 134 TYR A CA 1
ATOM 1055 C C . TYR A 1 134 ? 5.379 -9.924 -2.105 1.00 98.62 134 TYR A C 1
ATOM 1057 O O . TYR A 1 134 ? 6.109 -9.016 -2.476 1.00 98.62 134 TYR A O 1
ATOM 1065 N N . GLU A 1 135 ? 5.195 -10.207 -0.809 1.00 98.38 135 GLU A N 1
ATOM 1066 C CA . GLU A 1 135 ? 5.922 -9.492 0.250 1.00 98.38 135 GLU A CA 1
ATOM 1067 C C . GLU A 1 135 ? 7.436 -9.609 0.039 1.00 98.38 135 GLU A C 1
ATOM 1069 O O . GLU A 1 135 ? 8.123 -8.593 0.067 1.00 98.38 135 GLU A O 1
ATOM 1074 N N . GLN A 1 136 ? 7.943 -10.816 -0.242 1.00 98.06 136 GLN A N 1
ATOM 1075 C CA . GLN A 1 136 ? 9.368 -11.006 -0.506 1.00 98.06 136 GLN A CA 1
ATOM 1076 C C . GLN A 1 136 ? 9.815 -10.267 -1.769 1.00 98.06 136 GLN A C 1
ATOM 1078 O O . GLN A 1 136 ? 10.820 -9.571 -1.733 1.00 98.06 136 GLN A O 1
ATOM 1083 N N . LEU A 1 137 ? 9.046 -10.343 -2.857 1.00 98.50 137 LEU A N 1
ATOM 1084 C CA . LEU A 1 137 ? 9.386 -9.648 -4.095 1.00 98.50 137 LEU A CA 1
ATOM 1085 C C . LEU A 1 137 ? 9.418 -8.120 -3.913 1.00 98.50 137 LEU A C 1
ATOM 1087 O O . LEU A 1 137 ? 10.318 -7.453 -4.424 1.00 98.50 137 LEU A O 1
ATOM 1091 N N . PHE A 1 138 ? 8.481 -7.558 -3.142 1.00 98.56 138 PHE A N 1
ATOM 1092 C CA . PHE A 1 138 ? 8.522 -6.145 -2.769 1.00 98.56 138 PHE A CA 1
ATOM 1093 C C . PHE A 1 138 ? 9.786 -5.826 -1.963 1.00 98.56 138 PHE A C 1
ATOM 1095 O O . PHE A 1 138 ? 10.455 -4.846 -2.279 1.00 98.56 138 PHE A O 1
ATOM 1102 N N . LEU A 1 139 ? 10.129 -6.642 -0.961 1.00 98.50 139 LEU A N 1
ATOM 1103 C CA . LEU A 1 139 ? 11.325 -6.460 -0.125 1.00 98.50 139 LEU A CA 1
ATOM 1104 C C . LEU A 1 139 ? 12.641 -6.614 -0.899 1.00 98.50 139 LEU A C 1
ATOM 1106 O O . LEU A 1 139 ? 13.631 -5.979 -0.534 1.00 98.50 139 LEU A O 1
ATOM 1110 N N . ASP A 1 140 ? 12.658 -7.438 -1.942 1.00 98.00 140 ASP A N 1
ATOM 1111 C CA . ASP A 1 140 ? 13.827 -7.651 -2.796 1.00 98.00 140 ASP A CA 1
ATOM 1112 C C . ASP A 1 140 ? 14.013 -6.520 -3.815 1.00 98.00 140 ASP A C 1
ATOM 1114 O O . ASP A 1 140 ? 15.141 -6.222 -4.205 1.00 98.00 140 ASP A O 1
ATOM 1118 N N . THR A 1 141 ? 12.923 -5.857 -4.211 1.00 98.25 141 THR A N 1
ATOM 1119 C CA . THR A 1 141 ? 12.944 -4.774 -5.206 1.00 98.25 141 THR A CA 1
ATOM 1120 C C . THR A 1 141 ? 13.147 -3.405 -4.549 1.00 98.25 141 THR A C 1
ATOM 1122 O O . THR A 1 141 ? 14.032 -2.637 -4.932 1.00 98.25 141 THR A O 1
ATOM 1125 N N . TYR A 1 142 ? 12.357 -3.101 -3.518 1.00 98.31 142 TYR A N 1
ATOM 1126 C CA . TYR A 1 142 ? 12.240 -1.761 -2.943 1.00 98.31 142 TYR A CA 1
ATOM 1127 C C . TYR A 1 142 ? 12.785 -1.684 -1.520 1.00 98.31 142 TYR A C 1
ATOM 1129 O O . TYR A 1 142 ? 12.759 -2.661 -0.785 1.00 98.31 142 TYR A O 1
ATOM 1137 N N . SER A 1 143 ? 13.230 -0.503 -1.107 1.00 97.44 143 SER A N 1
ATOM 1138 C CA . SER A 1 143 ? 13.694 -0.172 0.235 1.00 97.44 143 SER A CA 1
ATOM 1139 C C . SER A 1 143 ? 12.578 0.496 1.044 1.00 97.44 143 SER A C 1
ATOM 1141 O O . SER A 1 143 ? 12.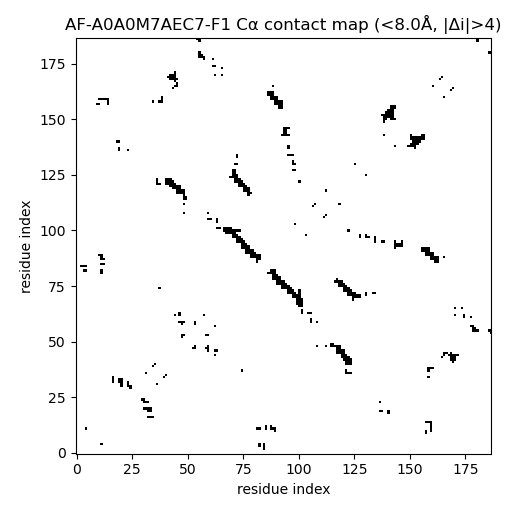040 1.534 0.655 1.00 97.44 143 SER A O 1
ATOM 1143 N N . PHE A 1 144 ? 12.254 -0.080 2.199 1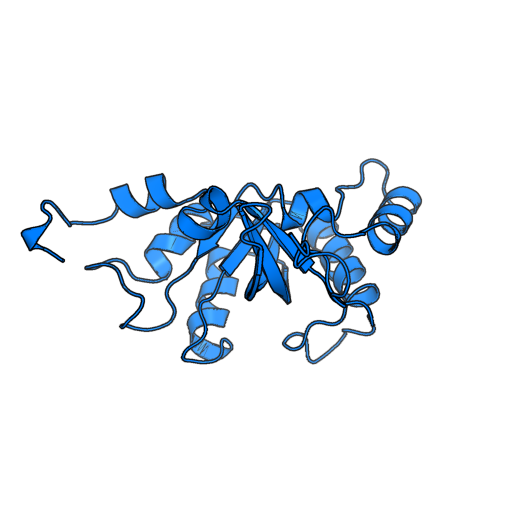.00 97.06 144 PHE A N 1
ATOM 1144 C CA . PHE A 1 144 ? 11.219 0.366 3.123 1.00 97.06 144 PHE A CA 1
ATOM 1145 C C . PHE A 1 144 ? 11.837 0.682 4.483 1.00 97.06 144 PHE A C 1
ATOM 1147 O O . PHE A 1 144 ? 12.324 -0.194 5.202 1.00 97.06 144 PHE A O 1
ATOM 1154 N N . VAL A 1 145 ? 11.758 1.946 4.892 1.00 94.94 145 VAL A N 1
ATOM 1155 C CA . VAL A 1 145 ? 12.431 2.438 6.106 1.00 94.94 145 VAL A CA 1
ATOM 1156 C C . VAL A 1 145 ? 11.963 1.759 7.404 1.00 94.94 145 VAL A C 1
ATOM 1158 O O . VAL A 1 145 ? 12.694 1.763 8.399 1.00 94.94 145 VAL A O 1
ATOM 1161 N N . LEU A 1 146 ? 10.765 1.160 7.423 1.00 94.56 146 LEU A N 1
ATOM 1162 C CA . LEU A 1 146 ? 10.229 0.452 8.589 1.00 94.56 146 LEU A CA 1
ATOM 1163 C C . LEU A 1 146 ? 10.397 -1.080 8.524 1.00 94.56 146 LEU A C 1
ATOM 1165 O O . LEU A 1 146 ? 10.266 -1.733 9.565 1.00 94.56 146 LEU A O 1
ATOM 1169 N N . ASN A 1 147 ? 10.748 -1.676 7.377 1.00 95.00 147 ASN A N 1
ATOM 1170 C CA . ASN A 1 147 ? 11.141 -3.092 7.290 1.00 95.00 147 ASN A CA 1
ATOM 1171 C C . ASN A 1 147 ? 12.638 -3.238 7.621 1.00 95.00 147 ASN A C 1
ATOM 1173 O O . ASN A 1 147 ? 13.468 -3.510 6.766 1.00 95.00 147 ASN A O 1
ATOM 1177 N N . ARG A 1 148 ? 13.004 -3.044 8.896 1.00 80.38 148 ARG A N 1
ATOM 1178 C CA . ARG A 1 148 ? 14.417 -2.971 9.339 1.00 80.38 148 ARG A CA 1
ATOM 1179 C C . ARG A 1 148 ? 15.247 -4.242 9.118 1.00 80.38 148 ARG A C 1
ATOM 1181 O O . ARG A 1 148 ? 16.470 -4.165 9.116 1.00 80.38 148 ARG A O 1
ATOM 1188 N N . ASN A 1 149 ? 14.594 -5.392 8.998 1.00 83.88 149 ASN A N 1
ATOM 1189 C CA . ASN A 1 149 ? 15.230 -6.683 8.762 1.00 83.88 149 ASN A CA 1
ATOM 1190 C C . ASN A 1 149 ? 14.705 -7.240 7.436 1.00 83.88 149 ASN A C 1
ATOM 1192 O O . ASN A 1 149 ? 13.544 -7.006 7.109 1.00 83.88 149 ASN A O 1
ATOM 1196 N N . GLU A 1 150 ? 15.533 -8.016 6.733 1.00 80.25 150 GLU A N 1
ATOM 1197 C CA . GLU A 1 150 ? 15.118 -8.777 5.540 1.00 80.25 150 GLU A CA 1
ATOM 1198 C C . GLU A 1 150 ? 14.631 -7.906 4.366 1.00 80.25 150 GLU A C 1
ATOM 1200 O O . GLU A 1 150 ? 13.805 -8.337 3.570 1.00 80.25 150 GLU A O 1
ATOM 1205 N N . ASN A 1 151 ? 15.169 -6.689 4.231 1.00 95.56 151 ASN A N 1
ATOM 1206 C CA . ASN A 1 151 ? 14.854 -5.782 3.130 1.00 95.56 151 ASN A CA 1
ATOM 1207 C C . ASN A 1 151 ? 16.118 -5.401 2.328 1.00 95.56 151 ASN A C 1
ATOM 1209 O O . ASN A 1 151 ? 16.731 -4.372 2.614 1.00 95.56 151 ASN A O 1
ATOM 1213 N N . PRO A 1 152 ? 16.555 -6.245 1.372 1.00 95.88 152 PRO A N 1
ATOM 1214 C CA . PRO A 1 152 ? 17.748 -5.986 0.561 1.00 95.88 152 PRO A CA 1
ATOM 1215 C C . PRO A 1 152 ? 17.506 -5.033 -0.622 1.00 95.88 152 PRO A C 1
ATOM 1217 O O . PRO A 1 152 ? 18.478 -4.599 -1.241 1.00 95.88 152 PRO A O 1
ATOM 1220 N N . GLY A 1 153 ? 16.245 -4.725 -0.944 1.00 96.94 153 GLY A N 1
ATOM 1221 C CA . GLY A 1 153 ? 15.870 -3.844 -2.043 1.00 96.94 153 GLY A CA 1
ATOM 1222 C C . GLY A 1 153 ? 16.419 -2.424 -1.908 1.00 96.94 153 GLY A C 1
ATOM 1223 O O . GLY A 1 153 ? 16.708 -1.930 -0.814 1.00 96.94 153 GLY A O 1
ATOM 1224 N N . THR A 1 154 ? 16.568 -1.759 -3.049 1.00 96.56 154 THR A N 1
ATOM 1225 C CA . THR A 1 154 ? 17.249 -0.458 -3.154 1.00 96.56 154 THR A CA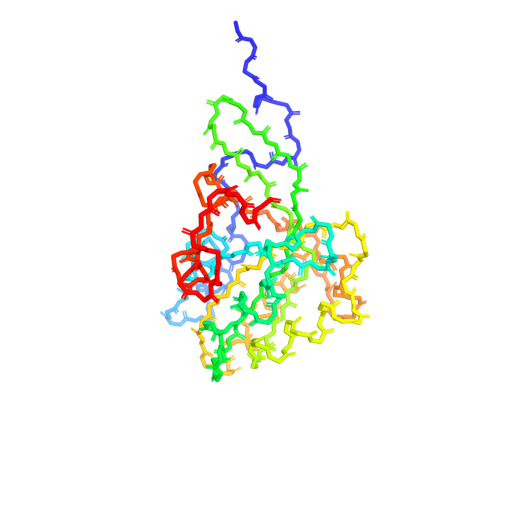 1
ATOM 1226 C C . THR A 1 154 ? 16.381 0.631 -3.772 1.00 96.56 154 THR A C 1
ATOM 1228 O O . THR A 1 154 ? 16.649 1.813 -3.555 1.00 96.56 154 THR A O 1
ATOM 1231 N N . GLU A 1 155 ? 15.340 0.264 -4.519 1.00 97.19 155 GLU A N 1
ATOM 1232 C CA . GLU A 1 155 ? 14.449 1.216 -5.181 1.00 97.19 155 GLU A CA 1
ATOM 1233 C C . GLU A 1 155 ? 13.452 1.836 -4.194 1.00 97.19 155 GLU A C 1
ATOM 1235 O O . GLU A 1 155 ? 13.158 1.269 -3.148 1.00 97.19 155 GLU A O 1
ATOM 1240 N N . LYS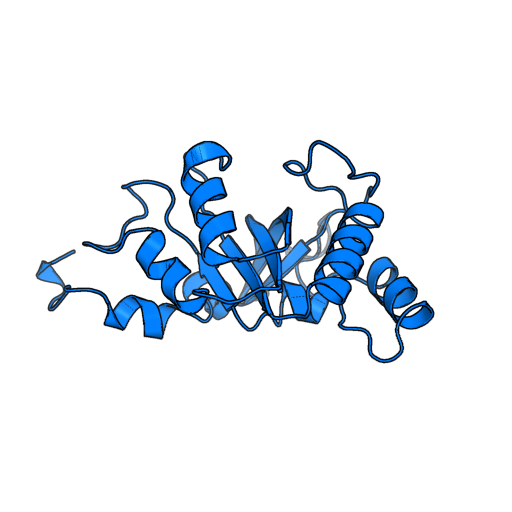 A 1 156 ? 12.877 2.996 -4.508 1.00 97.44 156 LYS A N 1
ATOM 1241 C CA . LYS A 1 156 ? 11.785 3.563 -3.702 1.00 97.44 156 LYS A CA 1
ATOM 1242 C C . LYS A 1 156 ? 10.446 3.171 -4.314 1.00 97.44 156 LYS A C 1
ATOM 1244 O O . LYS A 1 156 ? 10.228 3.401 -5.501 1.00 97.44 156 LYS A O 1
ATOM 1249 N N . LEU A 1 157 ? 9.540 2.626 -3.505 1.00 98.31 157 LEU A N 1
ATOM 1250 C CA . LEU A 1 157 ? 8.182 2.339 -3.957 1.00 98.31 157 LEU A CA 1
ATOM 1251 C C . LEU A 1 157 ? 7.298 3.578 -3.789 1.00 98.31 157 LEU A C 1
ATOM 1253 O O . LEU A 1 157 ? 6.981 3.974 -2.664 1.00 98.31 157 LEU A O 1
ATOM 1257 N N . TYR A 1 158 ? 6.871 4.142 -4.915 1.00 98.25 158 TYR A N 1
ATOM 1258 C CA . TYR A 1 158 ? 5.909 5.238 -4.967 1.00 98.25 158 TYR A CA 1
ATOM 1259 C C . TYR A 1 158 ? 4.540 4.759 -5.452 1.00 98.25 158 TYR A C 1
ATOM 1261 O O . TYR A 1 158 ? 4.440 3.870 -6.303 1.00 98.25 158 TYR A O 1
ATOM 1269 N N . ALA A 1 159 ? 3.488 5.391 -4.946 1.00 98.12 159 ALA A N 1
ATOM 1270 C CA . ALA A 1 159 ? 2.152 5.354 -5.526 1.00 98.12 159 ALA A CA 1
ATOM 1271 C C . ALA A 1 159 ? 1.745 6.777 -5.920 1.00 98.12 159 ALA A C 1
ATOM 1273 O O . ALA A 1 159 ? 2.215 7.745 -5.324 1.00 98.12 159 ALA A O 1
ATOM 1274 N N . VAL A 1 160 ? 0.900 6.904 -6.939 1.00 97.00 160 VAL A N 1
ATOM 1275 C CA . VAL A 1 160 ? 0.366 8.194 -7.385 1.00 97.00 160 VAL A CA 1
ATOM 1276 C C . VAL A 1 160 ? -1.145 8.078 -7.374 1.00 97.00 160 VAL A C 1
ATOM 1278 O O . VAL A 1 160 ? -1.733 7.391 -8.212 1.00 97.00 160 VAL A O 1
ATOM 1281 N N . TRP A 1 161 ? -1.764 8.726 -6.398 1.00 97.19 161 TRP A N 1
ATOM 1282 C CA . TRP A 1 161 ? -3.205 8.709 -6.194 1.00 97.19 161 TRP A CA 1
ATOM 1283 C C . TRP A 1 161 ? -3.822 9.992 -6.738 1.00 97.19 161 TRP A C 1
ATOM 1285 O O . TRP A 1 161 ? -3.206 11.055 -6.684 1.00 97.19 161 TRP A O 1
ATOM 1295 N N . SER A 1 162 ? -5.042 9.904 -7.267 1.00 95.19 162 SER A N 1
ATOM 1296 C CA . SER A 1 162 ? -5.837 11.107 -7.520 1.00 95.19 162 SER A CA 1
ATOM 1297 C C . SER A 1 162 ? -6.167 11.798 -6.197 1.00 95.19 162 SER A C 1
ATOM 1299 O O . SER A 1 162 ? -6.192 11.151 -5.146 1.00 95.19 162 SER A O 1
ATOM 1301 N N . GLU A 1 163 ? -6.470 13.093 -6.247 1.00 92.06 163 GLU A N 1
ATOM 1302 C CA . GLU A 1 163 ? -6.988 13.828 -5.087 1.00 92.06 163 GLU A CA 1
ATOM 1303 C C . GLU A 1 163 ? -8.192 13.116 -4.442 1.00 92.06 163 GLU A C 1
ATOM 1305 O O . GLU A 1 163 ? -8.237 12.952 -3.226 1.00 92.06 163 GLU A O 1
ATOM 1310 N N . GLU A 1 164 ? -9.117 12.582 -5.247 1.00 92.19 164 GLU A N 1
ATOM 1311 C CA . GLU A 1 164 ? -10.275 11.828 -4.748 1.00 92.19 164 GLU A CA 1
ATOM 1312 C C . GLU A 1 164 ? -9.872 10.576 -3.951 1.00 92.19 164 GLU A C 1
ATOM 1314 O O . GLU A 1 164 ? -10.378 10.356 -2.849 1.00 92.19 164 GLU A O 1
ATOM 1319 N N . LEU A 1 165 ? -8.957 9.754 -4.481 1.00 93.69 165 LEU A N 1
ATOM 1320 C CA . LEU A 1 165 ? -8.517 8.533 -3.801 1.00 93.69 165 LEU A CA 1
ATOM 1321 C C . LEU A 1 165 ? -7.718 8.854 -2.535 1.00 93.69 165 LEU A C 1
ATOM 1323 O O . LEU A 1 165 ? -7.845 8.150 -1.537 1.00 93.69 165 LEU A O 1
ATOM 1327 N N . HIS A 1 166 ? -6.906 9.907 -2.572 1.00 94.75 166 HIS A N 1
ATOM 1328 C CA . HIS A 1 166 ? -6.138 10.376 -1.423 1.00 94.75 166 HIS A CA 1
ATOM 1329 C C . HIS A 1 166 ? -7.045 10.853 -0.281 1.00 94.75 166 HIS A C 1
ATOM 1331 O O . HIS A 1 166 ? -6.895 10.397 0.853 1.00 94.75 166 HIS A O 1
ATOM 1337 N N . MET A 1 167 ? -8.037 11.689 -0.597 1.00 90.38 167 MET A N 1
ATOM 1338 C CA . MET A 1 167 ? -8.932 12.297 0.389 1.00 90.38 167 MET A CA 1
ATOM 1339 C C . MET A 1 167 ? -9.989 11.328 0.923 1.00 90.38 167 MET A C 1
ATOM 1341 O O . MET A 1 167 ? -10.294 11.331 2.116 1.00 90.38 167 MET A O 1
ATOM 1345 N N . HIS A 1 168 ? -10.582 10.509 0.052 1.00 90.44 168 HIS A N 1
ATOM 1346 C CA . HIS A 1 168 ? -11.707 9.648 0.422 1.00 90.44 168 HIS A CA 1
ATOM 1347 C C . HIS A 1 168 ? -11.313 8.180 0.597 1.00 90.44 168 HIS A C 1
ATOM 1349 O O . HIS A 1 168 ? -11.980 7.434 1.316 1.00 90.44 168 HIS A O 1
ATOM 1355 N N . GLY A 1 169 ? -10.239 7.723 -0.042 1.00 93.06 169 GLY A N 1
ATOM 1356 C CA . GLY A 1 169 ? -9.948 6.297 -0.109 1.00 93.06 169 GLY A CA 1
ATOM 1357 C C . GLY A 1 169 ? -11.108 5.489 -0.711 1.00 93.06 169 GLY A C 1
ATOM 1358 O O . GLY A 1 169 ? -11.996 6.010 -1.383 1.00 93.06 169 GLY A O 1
ATOM 1359 N N . THR A 1 170 ? -11.124 4.188 -0.441 1.00 93.25 170 THR A N 1
ATOM 1360 C CA . THR A 1 170 ? -12.184 3.255 -0.858 1.00 93.25 170 THR A CA 1
ATOM 1361 C C . THR A 1 170 ? -13.179 2.953 0.262 1.00 93.25 170 THR A C 1
ATOM 1363 O O . THR A 1 170 ? -14.260 2.425 0.008 1.00 93.25 170 THR A O 1
ATOM 1366 N N . GLU A 1 171 ? -12.831 3.282 1.509 1.00 90.50 171 GLU A N 1
ATOM 1367 C CA . GLU A 1 171 ? -13.583 2.860 2.697 1.00 90.50 171 GLU A CA 1
ATOM 1368 C C . GLU A 1 171 ? -14.451 3.960 3.315 1.00 90.50 171 GLU A C 1
ATOM 1370 O O . GLU A 1 171 ? -15.268 3.651 4.184 1.00 90.50 171 GLU A O 1
ATOM 1375 N N . LEU A 1 172 ? -14.328 5.225 2.887 1.00 84.19 172 LEU A N 1
ATOM 1376 C CA . LEU A 1 172 ? -14.993 6.356 3.550 1.00 84.19 172 LEU A CA 1
ATOM 1377 C C . LEU A 1 172 ? -16.501 6.155 3.708 1.00 84.19 172 LEU A C 1
ATOM 1379 O O . LEU A 1 172 ? -17.032 6.428 4.778 1.00 84.19 172 LEU A O 1
ATOM 1383 N N . HIS A 1 173 ? -17.189 5.623 2.695 1.00 82.06 173 HIS A N 1
ATOM 1384 C CA . HIS A 1 173 ? -18.627 5.352 2.786 1.00 82.06 173 HIS A CA 1
ATOM 1385 C C . HIS A 1 173 ? -18.966 4.301 3.858 1.00 82.06 173 HIS A C 1
ATOM 1387 O O . HIS A 1 173 ? -19.958 4.420 4.575 1.00 82.06 173 HIS A O 1
ATOM 1393 N N . GLN A 1 174 ? -18.157 3.244 3.979 1.00 82.88 174 GLN A N 1
ATOM 1394 C CA . GLN A 1 174 ? -18.370 2.237 5.019 1.00 82.88 174 GLN A CA 1
ATOM 1395 C C . GLN A 1 174 ? -18.055 2.809 6.400 1.00 82.88 174 GLN A C 1
ATOM 1397 O O . GLN A 1 174 ? -18.807 2.563 7.340 1.00 82.88 174 GLN A O 1
ATOM 1402 N N . VAL A 1 175 ? -16.985 3.591 6.524 1.00 83.19 175 VAL A N 1
ATOM 1403 C CA . VAL A 1 175 ? -16.565 4.184 7.796 1.00 83.19 175 VAL A CA 1
ATOM 1404 C C . VAL A 1 175 ? -17.549 5.251 8.274 1.00 83.19 175 VAL A C 1
ATOM 1406 O O . VAL A 1 175 ? -17.920 5.239 9.446 1.00 83.19 175 VAL A O 1
ATOM 1409 N N . SER A 1 176 ? -18.039 6.118 7.386 1.00 80.19 176 SER A N 1
ATOM 1410 C CA . SER A 1 176 ? -19.001 7.169 7.735 1.00 80.19 176 SER A CA 1
ATOM 1411 C C . SER A 1 176 ? -20.310 6.597 8.277 1.00 80.19 176 SER A C 1
ATOM 1413 O O . SER A 1 176 ? -20.865 7.138 9.227 1.00 80.19 176 SER A O 1
ATOM 1415 N N . SER A 1 177 ? -20.749 5.438 7.771 1.00 80.56 177 SER A N 1
ATOM 1416 C CA . SER A 1 177 ? -21.936 4.734 8.282 1.00 80.56 177 SER A CA 1
ATOM 1417 C C . SER A 1 177 ? -21.808 4.235 9.731 1.00 80.56 177 SER A C 1
ATOM 1419 O O . SER A 1 177 ? -22.802 3.839 10.336 1.00 80.56 177 SER A O 1
ATOM 1421 N N . LEU A 1 178 ? -20.588 4.217 10.281 1.00 79.44 178 LEU A N 1
ATOM 1422 C CA . LEU A 1 178 ? -20.308 3.825 11.664 1.00 79.44 178 LEU A CA 1
ATOM 1423 C C . LEU A 1 178 ? -20.283 5.017 12.621 1.00 79.44 178 LEU A C 1
ATOM 1425 O O . LEU A 1 178 ? -20.189 4.799 13.827 1.00 79.44 178 LEU A O 1
ATOM 1429 N N . SER A 1 179 ? -20.311 6.240 12.094 1.00 73.88 179 SER A N 1
ATOM 1430 C CA . SER A 1 179 ? -20.286 7.445 12.906 1.00 73.88 179 SER A CA 1
ATOM 1431 C C . SER A 1 179 ? -21.651 7.693 13.536 1.00 73.88 179 SER A C 1
ATOM 1433 O O . SER A 1 179 ? -22.685 7.538 12.885 1.00 73.88 179 SER A O 1
ATOM 1435 N N . ASN A 1 180 ? -21.650 8.126 14.796 1.00 63.81 180 ASN A N 1
ATOM 1436 C CA . ASN A 1 180 ? -22.851 8.647 15.447 1.00 63.81 180 ASN A CA 1
ATOM 1437 C C . ASN A 1 180 ? -23.088 10.141 15.159 1.00 63.81 180 ASN A C 1
ATOM 1439 O O . ASN A 1 180 ? -24.017 10.712 15.727 1.00 63.81 180 ASN A O 1
ATOM 1443 N N . ILE A 1 181 ? -22.276 10.775 14.301 1.00 59.56 181 ILE A N 1
ATOM 1444 C CA . ILE A 1 181 ? -22.439 12.177 13.893 1.00 59.56 181 ILE A CA 1
ATOM 1445 C C . ILE A 1 181 ? -23.754 12.303 13.113 1.00 59.56 181 ILE A C 1
ATOM 1447 O O . ILE A 1 181 ? -23.887 11.793 11.999 1.00 59.56 181 ILE A O 1
ATOM 1451 N N . GLN A 1 182 ? -24.745 12.962 13.718 1.00 55.41 182 GLN A N 1
ATOM 1452 C CA . GLN A 1 182 ? -26.070 13.174 13.125 1.00 55.41 182 GLN A CA 1
ATOM 1453 C C . GLN A 1 182 ? -26.229 14.592 12.560 1.00 55.41 182 GLN A C 1
ATOM 1455 O O . GLN A 1 182 ? -27.152 14.828 11.777 1.00 55.41 182 GLN A O 1
ATOM 1460 N N . SER A 1 183 ? -25.333 15.527 12.904 1.00 48.44 183 SER A N 1
ATOM 1461 C CA . SER A 1 183 ? -25.327 16.887 12.360 1.00 48.44 183 SER A CA 1
ATOM 1462 C C . SER A 1 183 ? -23.928 17.521 12.327 1.00 48.44 183 SER A C 1
ATOM 1464 O O . SER A 1 183 ? -23.009 17.070 13.003 1.00 48.44 183 SER A O 1
ATOM 1466 N N . LEU A 1 184 ? -23.781 18.604 11.553 1.00 51.88 184 LEU A N 1
ATOM 1467 C CA . LEU A 1 184 ? -22.564 19.431 11.505 1.00 51.88 184 LEU A CA 1
ATOM 1468 C C . LEU A 1 184 ? -22.246 20.129 12.840 1.00 51.88 184 LEU A C 1
ATOM 1470 O O . LEU A 1 184 ? -21.137 20.624 12.989 1.00 51.88 184 LEU A O 1
ATOM 1474 N N . ASP A 1 185 ? -23.188 20.157 13.787 1.00 52.41 185 ASP A N 1
ATOM 1475 C CA . ASP A 1 185 ? -22.987 20.723 15.126 1.00 52.41 185 ASP A CA 1
ATOM 1476 C C . ASP A 1 185 ? -22.279 19.736 16.086 1.00 52.41 185 ASP A C 1
ATOM 1478 O O . ASP A 1 185 ? -21.958 20.107 17.215 1.00 52.41 185 ASP A O 1
ATOM 1482 N N . ASP A 1 186 ? -22.036 18.489 15.652 1.00 49.41 186 ASP A N 1
ATOM 1483 C CA . ASP A 1 186 ? -21.350 17.437 16.424 1.00 49.41 186 ASP A CA 1
ATOM 1484 C C . ASP A 1 186 ? -19.837 17.316 16.098 1.00 49.41 186 ASP A C 1
ATOM 1486 O O . ASP A 1 186 ? -19.175 16.398 16.594 1.00 49.41 186 ASP A O 1
ATOM 1490 N N . ILE A 1 187 ? -19.297 18.210 15.254 1.00 48.72 187 ILE A N 1
ATOM 1491 C CA . ILE A 1 187 ? -17.875 18.315 14.850 1.00 48.72 187 ILE A CA 1
ATOM 1492 C C . ILE A 1 187 ? -17.275 19.584 15.461 1.00 48.72 187 ILE A C 1
ATOM 1494 O O . ILE A 1 187 ? -16.152 19.496 16.008 1.00 48.72 187 ILE A O 1
#

Foldseek 3Di:
DPQPQDDDPADLDDDDQCQLVVVQVVPDPDGDGPCCQFAVFLFKDWADLDPVSDDQPDHSLLSLVVLAPFWAKKWKWFFDDAGPVQQKTKIWTQDIDTTSRSVVVVCCSVPPDDPPTTIMMGTDGDDPVVRVVSSLSCLCAADHNRCPPNRVHDHIDMDMYHNCCHVCNNCNVVSVVVDPCPDPVSD

Mean predicted aligned error: 5.47 Å

Radius of gyration: 16.98 Å; Cα contacts (8 Å, |Δi|>4): 337; chains: 1; bounding box: 44×47×36 Å

pLDDT: mean 90.24, std 12.19, range [43.75, 98.69]

Organism: NCBI:txid388408

Secondary structure (DSSP, 8-state):
---GGGS-SS-SSS---HHHHHHHHHH-SSPPPHHHHHTS-SEEEEE--SSSS-BTTB-HHHHTGGGTT-EEEEEEEEEEEEETTTTEEEEEEEEEEEEEHHHHHHHHHHHTSPTTS-EEEEEEE--HHHHHHHHHHHHHHB--TT--SS----B--EEEEEHHHHHHTTTHHHHHTT----SGGG-

Sequence (187 aa):
MNTKCLDQDFPCQKPDYSNFDSIAASELCNPVSASAFVNGSPFCTMVPTDGEQQLGDLTHKSYLKGLRGKTGIYHLWIDYDNCDDHETNTMICVYVGKGLAEVRLDDHVKSKWPKNHCLYVTFTECDNRLAKYYEQLFLDTYSFVLNRNENPGTEKLYAVWSEELHMHGTELHQVSSLSNIQSLDDI

Solvent-accessible surface area (backbone atoms only — not comparable to full-atom values): 10747 Å² total; per-residue (Å²): 132,85,69,86,77,81,83,61,102,65,56,75,60,87,64,87,50,64,70,59,38,52,53,40,54,73,77,38,96,79,56,80,47,60,59,46,49,62,62,58,30,81,35,29,36,72,39,42,75,52,79,89,60,38,62,79,89,44,50,44,67,55,65,36,53,88,32,65,94,38,39,15,34,36,38,36,29,35,86,70,49,74,38,85,94,71,51,22,36,24,30,38,44,35,32,75,44,66,40,53,44,35,64,56,49,54,50,32,57,75,74,66,56,67,82,99,52,71,37,30,39,30,33,41,81,39,57,72,70,56,19,53,50,52,45,48,51,48,23,57,47,24,38,34,86,67,42,83,66,90,46,81,14,78,41,79,49,63,32,56,34,46,51,64,49,64,77,45,30,65,45,44,73,66,40,56,74,71,48,84,72,84,52,86,91,66,115

Nearest PDB structures (foldseek):
  3ma2-assembly2_B  TM=3.855E-01  e=6.692E+00  Homo sapiens